Protein AF-A0AAC8QHR5-F1 (afdb_monomer_lite)

Radius of gyration: 19.49 Å; chains: 1; bounding box: 45×52×51 Å

Structure (mmCIF, N/CA/C/O backbone):
data_AF-A0AAC8QHR5-F1
#
_entry.id   AF-A0AAC8QHR5-F1
#
loop_
_atom_site.group_PDB
_atom_site.id
_atom_site.type_symbol
_atom_site.label_atom_id
_atom_site.label_alt_id
_atom_site.label_comp_id
_atom_site.label_asym_id
_atom_site.label_entity_id
_atom_site.label_seq_id
_atom_site.pdbx_PDB_ins_code
_atom_site.Cartn_x
_atom_site.Cartn_y
_atom_site.Cartn_z
_atom_site.occupancy
_atom_site.B_iso_or_equiv
_atom_site.auth_seq_id
_atom_site.auth_comp_id
_atom_site.auth_asym_id
_atom_site.auth_atom_id
_atom_site.pdbx_PDB_model_num
ATOM 1 N N . MET A 1 1 ? -0.400 -15.433 -33.720 1.00 51.91 1 MET A N 1
ATOM 2 C CA . MET A 1 1 ? 0.157 -14.544 -32.678 1.00 51.91 1 MET A CA 1
ATOM 3 C C . MET A 1 1 ? 0.761 -15.411 -31.593 1.00 51.91 1 MET A C 1
ATOM 5 O O . MET A 1 1 ? 0.067 -16.298 -31.113 1.00 51.91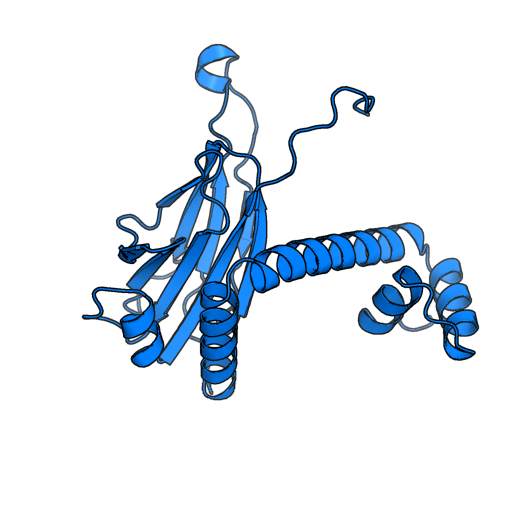 1 MET A O 1
ATOM 9 N N . ALA A 1 2 ? 2.036 -15.209 -31.259 1.00 56.66 2 ALA A N 1
ATOM 10 C CA . ALA A 1 2 ? 2.629 -15.847 -30.086 1.00 56.66 2 ALA A CA 1
ATOM 11 C C . ALA A 1 2 ? 2.069 -15.185 -28.809 1.00 56.66 2 ALA A C 1
ATOM 13 O O . ALA A 1 2 ? 1.763 -13.991 -28.850 1.00 56.66 2 ALA A O 1
ATOM 14 N N . PRO A 1 3 ? 1.890 -15.930 -27.706 1.00 63.06 3 PRO A N 1
ATOM 15 C CA . PRO A 1 3 ? 1.445 -15.349 -26.445 1.00 63.06 3 PRO A CA 1
ATOM 16 C C . PRO A 1 3 ? 2.464 -14.317 -25.926 1.00 63.06 3 PRO A C 1
ATOM 18 O O . PRO A 1 3 ? 3.663 -14.449 -26.204 1.00 63.06 3 PRO A O 1
ATOM 21 N N . PRO A 1 4 ? 2.015 -13.290 -25.182 1.00 64.94 4 PRO A N 1
ATOM 22 C CA . PRO A 1 4 ? 2.927 -12.352 -24.545 1.00 64.94 4 PRO A CA 1
ATOM 23 C C . PRO A 1 4 ? 3.823 -13.085 -23.533 1.00 64.94 4 PRO A C 1
ATOM 25 O O . PRO A 1 4 ? 3.359 -14.014 -22.861 1.00 64.94 4 PRO A O 1
ATOM 28 N N . PRO A 1 5 ? 5.106 -12.702 -23.411 1.00 67.06 5 PRO A N 1
ATOM 29 C CA . PRO A 1 5 ? 6.028 -13.348 -22.487 1.00 67.06 5 PRO A CA 1
ATOM 30 C C . PRO A 1 5 ? 5.572 -13.178 -21.032 1.00 67.06 5 PRO A C 1
ATOM 32 O O . PRO A 1 5 ? 5.115 -12.113 -20.615 1.00 67.06 5 PRO A O 1
ATOM 35 N N . HIS A 1 6 ? 5.706 -14.247 -20.244 1.00 72.31 6 HIS A N 1
ATOM 36 C CA . HIS A 1 6 ? 5.273 -14.259 -18.849 1.00 72.31 6 HIS A CA 1
ATOM 37 C C . HIS A 1 6 ? 6.077 -13.238 -18.008 1.00 72.31 6 HIS A C 1
ATOM 39 O O . HIS A 1 6 ? 7.304 -13.219 -18.110 1.00 72.31 6 HIS A O 1
ATOM 45 N N . PRO A 1 7 ? 5.454 -12.437 -17.118 1.00 69.25 7 PRO A N 1
ATOM 46 C CA . PRO A 1 7 ? 6.143 -11.370 -16.377 1.00 69.25 7 PRO A CA 1
ATOM 47 C C . PRO A 1 7 ? 7.371 -11.836 -15.583 1.00 69.25 7 PRO A C 1
ATOM 49 O O . PRO A 1 7 ? 8.404 -11.176 -15.601 1.00 69.25 7 PRO A O 1
ATOM 52 N N . ALA A 1 8 ? 7.289 -13.009 -14.945 1.00 67.88 8 ALA A N 1
ATOM 53 C CA . ALA A 1 8 ? 8.411 -13.581 -14.193 1.00 67.88 8 ALA A CA 1
ATOM 54 C C . ALA A 1 8 ? 9.615 -13.955 -15.082 1.00 67.88 8 ALA A C 1
ATOM 56 O O . ALA A 1 8 ? 10.754 -13.884 -14.632 1.00 67.88 8 ALA A O 1
ATOM 57 N N . LEU A 1 9 ? 9.365 -14.325 -16.344 1.00 68.81 9 LEU A N 1
ATOM 58 C CA . LEU A 1 9 ? 10.405 -14.634 -17.328 1.00 68.81 9 LEU A CA 1
ATOM 59 C C . LEU A 1 9 ? 11.144 -13.351 -17.735 1.00 68.81 9 LEU A C 1
ATOM 61 O O . LEU A 1 9 ? 12.364 -13.341 -17.837 1.00 68.81 9 LEU A O 1
ATOM 65 N N . LEU A 1 10 ? 10.407 -12.248 -17.903 1.00 68.88 10 LEU A N 1
ATOM 66 C CA . LEU A 1 10 ? 10.979 -10.935 -18.211 1.00 68.88 10 LEU A CA 1
ATOM 67 C C . LEU A 1 10 ? 11.841 -10.396 -17.071 1.00 68.88 10 LEU A C 1
ATOM 69 O O . LEU A 1 10 ? 12.937 -9.898 -17.308 1.00 68.88 10 LEU A O 1
ATOM 73 N N . ASP A 1 11 ? 11.377 -10.537 -15.833 1.00 66.56 11 ASP A N 1
ATOM 74 C CA . ASP A 1 11 ? 12.137 -10.099 -14.663 1.00 66.56 11 ASP A CA 1
ATOM 75 C C . ASP A 1 11 ? 13.435 -10.924 -14.493 1.00 66.56 11 ASP A C 1
ATOM 77 O O . ASP A 1 11 ? 14.457 -10.386 -14.066 1.00 66.56 11 ASP A O 1
ATOM 81 N N . ALA A 1 12 ? 13.429 -12.209 -14.873 1.00 67.00 12 ALA A N 1
ATOM 82 C CA . ALA A 1 12 ? 14.625 -13.058 -14.894 1.00 67.00 12 ALA A CA 1
ATOM 83 C C . ALA A 1 12 ? 15.627 -12.656 -15.993 1.00 67.00 12 ALA A C 1
ATOM 85 O O . ALA A 1 12 ? 16.836 -12.737 -15.771 1.00 67.00 12 ALA A O 1
ATOM 86 N N . LEU A 1 13 ? 15.147 -12.182 -17.151 1.00 70.38 13 LEU A N 1
ATOM 87 C CA . LEU A 1 13 ? 16.004 -11.630 -18.208 1.00 70.38 13 LEU A CA 1
ATOM 88 C C . LEU A 1 13 ? 16.718 -10.348 -17.763 1.00 70.38 13 LEU A C 1
ATOM 90 O O . LEU A 1 13 ? 17.894 -10.172 -18.067 1.00 70.38 13 LEU A O 1
ATOM 94 N N . VAL A 1 14 ? 16.039 -9.477 -17.007 1.00 69.19 14 VAL A N 1
ATOM 95 C CA . VAL A 1 14 ? 16.639 -8.250 -16.442 1.00 69.19 14 VAL A CA 1
ATOM 96 C C . VAL A 1 14 ? 17.799 -8.570 -15.490 1.00 69.19 14 VAL A C 1
ATOM 98 O O . VAL A 1 14 ? 18.732 -7.783 -15.364 1.00 69.19 14 VAL A O 1
ATOM 101 N N . LEU A 1 15 ? 17.761 -9.731 -14.835 1.00 66.94 15 LEU A N 1
ATOM 102 C CA . LEU A 1 15 ? 18.791 -10.184 -13.900 1.00 66.94 15 LEU A CA 1
ATOM 103 C C . LEU A 1 15 ? 19.956 -10.935 -14.554 1.00 66.94 15 LEU A C 1
ATOM 105 O O . LEU A 1 15 ? 20.864 -11.335 -13.831 1.00 66.94 15 LEU A O 1
ATOM 109 N N . ALA A 1 16 ? 19.927 -11.142 -15.876 1.00 64.06 16 ALA A N 1
ATOM 110 C CA . ALA A 1 16 ? 20.938 -11.905 -16.613 1.00 64.06 16 ALA A CA 1
ATOM 111 C C . ALA A 1 16 ? 21.249 -13.281 -15.979 1.00 64.06 16 ALA A C 1
ATOM 113 O O . ALA A 1 16 ? 22.398 -13.702 -15.909 1.00 64.06 16 ALA A O 1
ATOM 114 N N . VAL A 1 17 ? 20.225 -13.981 -15.469 1.00 60.28 17 VAL A N 1
ATOM 115 C CA . VAL A 1 17 ? 20.402 -15.326 -14.889 1.00 60.28 17 VAL A CA 1
ATOM 116 C C . VAL A 1 17 ? 20.555 -16.342 -16.021 1.00 60.28 17 VAL A C 1
ATOM 118 O O . VAL A 1 17 ? 19.547 -16.777 -16.566 1.00 60.28 17 VAL A O 1
ATOM 121 N N . ASP A 1 18 ? 21.787 -16.687 -16.390 1.00 55.81 18 ASP A N 1
ATOM 122 C CA . ASP A 1 18 ? 22.090 -17.513 -17.567 1.00 55.81 18 ASP A CA 1
ATOM 123 C C . ASP A 1 18 ? 21.287 -18.833 -17.622 1.00 55.81 18 ASP A C 1
ATOM 125 O O . ASP A 1 18 ? 21.348 -19.662 -16.710 1.00 55.81 18 ASP A O 1
ATOM 129 N N . GLY A 1 19 ? 20.552 -19.050 -18.722 1.00 65.56 19 GLY A N 1
ATOM 130 C CA . GLY A 1 19 ? 19.844 -20.304 -19.007 1.00 65.56 19 GLY A CA 1
ATOM 131 C C . GLY A 1 19 ? 19.316 -20.395 -20.446 1.00 65.56 19 GLY A C 1
ATOM 132 O O . GLY A 1 19 ? 18.964 -19.384 -21.051 1.00 65.56 19 GLY A O 1
ATOM 133 N N . GLU A 1 20 ? 19.227 -21.607 -21.010 1.00 64.25 20 GLU A N 1
ATOM 134 C CA . GLU A 1 20 ? 18.780 -21.839 -22.403 1.00 64.25 20 GLU A CA 1
ATOM 135 C C . GLU A 1 20 ? 17.366 -21.294 -22.695 1.00 64.25 20 GLU A C 1
ATOM 137 O O . GLU A 1 20 ? 17.080 -20.847 -23.809 1.00 64.25 20 GLU A O 1
ATOM 142 N N . GLU A 1 21 ? 16.499 -21.230 -21.681 1.00 65.31 21 GLU A N 1
ATOM 143 C CA . GLU A 1 21 ? 15.150 -20.656 -21.775 1.00 65.31 21 GLU A CA 1
ATOM 144 C C . GLU A 1 21 ? 15.152 -19.142 -22.086 1.00 65.31 21 GLU A C 1
ATOM 146 O O . GLU A 1 21 ? 14.192 -18.618 -22.660 1.00 65.31 21 GLU A O 1
ATOM 151 N N . GLN A 1 22 ? 16.244 -18.424 -21.792 1.00 68.69 22 GLN A N 1
ATOM 152 C CA . GLN A 1 22 ? 16.338 -16.978 -22.018 1.00 68.69 22 GLN A CA 1
ATOM 153 C C . GLN A 1 22 ? 16.477 -16.597 -23.489 1.00 68.69 22 GLN A C 1
ATOM 155 O O . GLN A 1 22 ? 15.992 -15.545 -23.896 1.00 68.69 22 GLN A O 1
ATOM 160 N N . LEU A 1 23 ? 17.104 -17.439 -24.311 1.00 67.31 23 LEU A N 1
ATOM 161 C CA . LEU A 1 23 ? 17.273 -17.173 -25.743 1.00 67.31 23 LEU A CA 1
ATOM 162 C C . LEU A 1 23 ? 15.922 -17.186 -26.470 1.00 67.31 23 LEU A C 1
ATOM 164 O O . LEU A 1 23 ? 15.664 -16.343 -27.332 1.00 67.31 23 LEU A O 1
ATOM 168 N N . ALA A 1 24 ? 15.032 -18.103 -26.086 1.00 67.88 24 ALA A N 1
ATOM 169 C CA . ALA A 1 24 ? 13.656 -18.140 -26.574 1.00 67.88 24 ALA A CA 1
ATOM 170 C C . ALA A 1 24 ? 12.842 -16.938 -26.062 1.00 67.88 24 ALA A C 1
ATOM 172 O O . ALA A 1 24 ? 12.111 -16.315 -26.835 1.00 67.88 24 ALA A O 1
ATOM 173 N N . ALA A 1 25 ? 13.022 -16.563 -24.792 1.00 66.38 25 ALA A N 1
ATOM 174 C CA . ALA A 1 25 ? 12.372 -15.407 -24.179 1.00 66.38 25 ALA A CA 1
ATOM 175 C C . ALA A 1 25 ? 12.782 -14.075 -24.837 1.00 66.38 25 ALA A C 1
ATOM 177 O O . ALA A 1 25 ? 11.921 -13.255 -25.158 1.00 66.38 25 ALA A O 1
ATOM 178 N N . TRP A 1 26 ? 14.076 -13.891 -25.121 1.00 69.19 26 TRP A N 1
ATOM 179 C CA . TRP A 1 26 ? 14.617 -12.738 -25.846 1.00 69.19 26 TRP A CA 1
ATOM 180 C C . TRP A 1 26 ? 14.065 -12.640 -27.263 1.00 69.19 26 TRP A C 1
ATOM 182 O O . TRP A 1 26 ? 13.604 -11.576 -27.672 1.00 69.19 26 TRP A O 1
ATOM 192 N N . ARG A 1 27 ? 14.059 -13.748 -28.013 1.00 70.19 27 ARG A N 1
ATOM 193 C CA . ARG A 1 27 ? 13.486 -13.778 -29.369 1.00 70.19 27 ARG A CA 1
ATOM 194 C C . ARG A 1 27 ? 11.995 -13.447 -29.353 1.00 70.19 27 ARG A C 1
ATOM 196 O O . ARG A 1 27 ? 11.539 -12.669 -30.188 1.00 70.19 27 ARG A O 1
ATOM 203 N N . SER A 1 28 ? 11.256 -13.984 -28.381 1.00 68.12 28 SER A N 1
ATOM 204 C CA . SER A 1 28 ? 9.839 -13.666 -28.191 1.00 68.12 28 SER A CA 1
ATOM 205 C C . SER A 1 28 ? 9.632 -12.178 -27.902 1.00 68.12 28 SER A C 1
ATOM 207 O O . SER A 1 28 ? 8.773 -11.558 -28.525 1.00 68.12 28 SER A O 1
ATOM 209 N N . LEU A 1 29 ? 10.435 -11.589 -27.014 1.00 70.00 29 LEU A N 1
ATOM 210 C CA . LEU A 1 29 ? 10.346 -10.175 -26.652 1.00 70.00 29 LEU A CA 1
ATOM 211 C C . LEU A 1 29 ? 10.678 -9.256 -27.841 1.00 70.00 29 LEU A C 1
ATOM 213 O O . LEU A 1 29 ? 9.912 -8.348 -28.153 1.00 70.00 29 LEU A O 1
ATOM 217 N N . LEU A 1 30 ? 11.761 -9.535 -28.570 1.00 71.81 30 LEU A N 1
ATOM 218 C CA . LEU A 1 30 ? 12.157 -8.770 -29.758 1.00 71.81 30 LEU A CA 1
ATOM 219 C C . LEU A 1 30 ? 11.107 -8.837 -30.879 1.00 71.81 30 LEU A C 1
ATOM 221 O O . LEU A 1 30 ? 10.893 -7.850 -31.577 1.00 71.81 30 LEU A O 1
ATOM 225 N N . SER A 1 31 ? 10.410 -9.968 -31.023 1.00 68.88 31 SER A N 1
ATOM 226 C CA . SER A 1 31 ? 9.384 -10.156 -32.060 1.00 68.88 31 SER A CA 1
ATOM 227 C C . SER A 1 31 ? 8.061 -9.411 -31.813 1.00 68.88 31 SER A C 1
ATOM 229 O O . SER A 1 31 ? 7.232 -9.351 -32.718 1.00 68.88 31 SER A O 1
ATOM 231 N N . GLN A 1 32 ? 7.847 -8.851 -30.615 1.00 67.25 32 GLN A N 1
ATOM 232 C CA . GLN A 1 32 ? 6.563 -8.273 -30.183 1.00 67.25 32 GLN A CA 1
ATOM 233 C C . GLN A 1 32 ? 6.636 -6.776 -29.825 1.00 67.25 32 GLN A C 1
ATOM 235 O O . GLN A 1 32 ? 5.752 -6.275 -29.139 1.00 67.25 32 GLN A O 1
ATOM 240 N N . GLY A 1 33 ? 7.674 -6.045 -30.249 1.00 64.88 33 GLY A N 1
ATOM 241 C CA . GLY A 1 33 ? 7.853 -4.652 -29.808 1.00 64.88 33 GLY A CA 1
ATOM 242 C C . GLY A 1 33 ? 8.315 -4.570 -28.349 1.00 64.88 33 GLY A C 1
ATOM 243 O O . GLY A 1 33 ? 7.825 -3.769 -27.560 1.00 64.88 33 GLY A O 1
ATOM 244 N N . GLY A 1 34 ? 9.267 -5.432 -27.984 1.00 70.62 34 GLY A N 1
ATOM 245 C CA . GLY A 1 34 ? 9.691 -5.706 -26.612 1.00 70.62 34 GLY A CA 1
ATOM 246 C C . GLY A 1 34 ? 10.248 -4.552 -25.784 1.00 70.62 34 GLY A C 1
ATOM 247 O O . GLY A 1 34 ? 10.513 -4.769 -24.607 1.00 70.62 34 GLY A O 1
ATOM 248 N N . ALA A 1 35 ? 10.424 -3.358 -26.351 1.00 75.25 35 ALA A N 1
ATOM 249 C CA . ALA A 1 35 ? 10.936 -2.196 -25.628 1.00 75.25 35 ALA A CA 1
ATOM 250 C C . ALA A 1 35 ? 10.035 -1.825 -24.438 1.00 75.25 35 ALA A C 1
ATOM 252 O O . ALA A 1 35 ? 10.526 -1.722 -23.318 1.00 75.25 35 ALA A O 1
ATOM 253 N N . GLU A 1 36 ? 8.718 -1.735 -24.647 1.00 75.25 36 GLU A N 1
ATOM 254 C CA . GLU A 1 36 ? 7.766 -1.412 -23.574 1.00 75.25 36 GLU A CA 1
ATOM 255 C C . GLU A 1 36 ? 7.684 -2.533 -22.527 1.00 75.25 36 GLU A C 1
ATOM 257 O O . GLU A 1 36 ? 7.694 -2.281 -21.323 1.00 75.25 36 GLU A O 1
ATOM 262 N N . ALA A 1 37 ? 7.650 -3.796 -22.968 1.00 74.19 37 ALA A N 1
ATOM 263 C CA . ALA A 1 37 ? 7.614 -4.951 -22.069 1.00 74.19 37 ALA A CA 1
ATOM 264 C C . ALA A 1 37 ? 8.890 -5.053 -21.213 1.00 74.19 37 ALA A C 1
ATOM 266 O O . ALA A 1 37 ? 8.826 -5.381 -20.024 1.00 74.19 37 ALA A O 1
ATOM 267 N N . TRP A 1 38 ? 10.042 -4.742 -21.810 1.00 76.50 38 TRP A N 1
ATOM 268 C CA . TRP A 1 38 ? 11.330 -4.657 -21.134 1.00 76.50 38 TRP A CA 1
ATOM 269 C C . TRP A 1 38 ? 11.376 -3.496 -20.144 1.00 76.50 38 TRP A C 1
ATOM 271 O O . TRP A 1 38 ? 11.765 -3.693 -18.995 1.00 76.50 38 TRP A O 1
ATOM 281 N N . GLU A 1 39 ? 10.933 -2.304 -20.544 1.00 78.44 39 GLU A N 1
ATOM 282 C CA . GLU A 1 39 ? 10.882 -1.131 -19.671 1.00 78.44 39 GLU A CA 1
ATOM 283 C C . GLU A 1 39 ? 9.995 -1.388 -18.446 1.00 78.44 39 GLU A C 1
ATOM 285 O O . GLU A 1 39 ? 10.393 -1.118 -17.310 1.00 78.44 39 GLU A O 1
ATOM 290 N N . GLN A 1 40 ? 8.828 -2.005 -18.647 1.00 76.69 40 GLN A N 1
ATOM 291 C CA . GLN A 1 40 ? 7.951 -2.417 -17.554 1.00 76.69 40 GLN A CA 1
ATOM 292 C C . GLN A 1 40 ? 8.626 -3.433 -16.625 1.00 76.69 40 GLN A C 1
ATOM 294 O O . GLN A 1 40 ? 8.515 -3.302 -15.405 1.00 76.69 40 GLN A O 1
ATOM 299 N N . ALA A 1 41 ? 9.335 -4.430 -17.163 1.00 77.75 41 ALA A N 1
ATOM 300 C CA . ALA A 1 41 ? 10.070 -5.411 -16.362 1.00 77.75 41 ALA A CA 1
ATOM 301 C C . ALA A 1 41 ? 11.207 -4.767 -15.556 1.00 77.75 41 ALA A C 1
ATOM 303 O O . ALA A 1 41 ? 11.317 -4.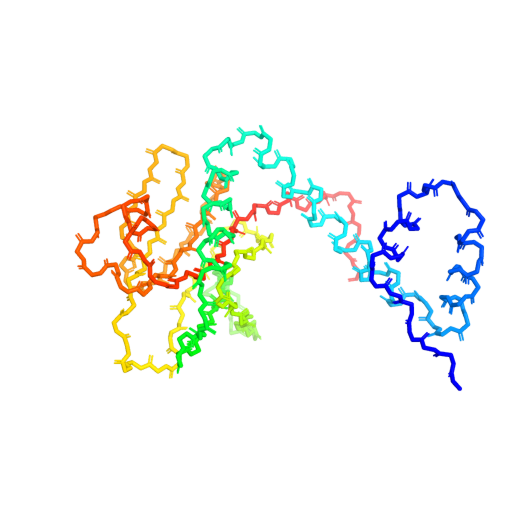983 -14.347 1.00 77.75 41 ALA A O 1
ATOM 304 N N . ALA A 1 42 ? 11.993 -3.894 -16.186 1.00 78.69 42 ALA A N 1
ATOM 305 C CA . ALA A 1 42 ? 13.044 -3.134 -15.523 1.00 78.69 42 ALA A CA 1
ATOM 306 C C . ALA A 1 42 ? 12.474 -2.243 -14.405 1.00 78.69 42 ALA A C 1
ATOM 308 O O . ALA A 1 42 ? 13.016 -2.210 -13.297 1.00 78.69 42 ALA A O 1
ATOM 309 N N . ARG A 1 43 ? 11.343 -1.568 -14.651 1.00 77.50 43 ARG A N 1
ATOM 310 C CA . ARG A 1 43 ? 10.647 -0.752 -13.646 1.00 77.50 43 ARG A CA 1
ATOM 311 C C . ARG A 1 43 ? 10.155 -1.597 -12.471 1.00 77.50 43 ARG A C 1
ATOM 313 O O . ARG A 1 43 ? 10.428 -1.234 -11.326 1.00 77.50 43 ARG A O 1
ATOM 320 N N . ARG A 1 44 ? 9.495 -2.735 -12.728 1.00 78.00 44 ARG A N 1
ATOM 321 C CA . ARG A 1 44 ? 9.069 -3.678 -11.674 1.00 78.00 44 ARG A CA 1
ATOM 322 C C . ARG A 1 44 ? 10.256 -4.163 -10.847 1.00 78.00 44 ARG A C 1
ATOM 324 O O . ARG A 1 44 ? 10.183 -4.174 -9.619 1.00 78.00 44 ARG A O 1
ATOM 331 N N . ARG A 1 45 ? 11.373 -4.514 -11.491 1.00 80.44 45 ARG A N 1
ATOM 332 C CA . ARG A 1 45 ? 12.573 -4.978 -10.789 1.00 80.44 45 ARG A CA 1
ATOM 333 C C . ARG A 1 45 ? 13.166 -3.900 -9.883 1.00 80.44 45 ARG A C 1
ATOM 335 O O . ARG A 1 45 ? 13.406 -4.173 -8.711 1.00 80.44 45 ARG A O 1
ATOM 342 N N . ARG A 1 46 ? 13.305 -2.662 -10.371 1.00 80.75 46 ARG A N 1
ATOM 343 C CA . ARG A 1 46 ? 13.764 -1.518 -9.556 1.00 80.75 46 ARG A CA 1
ATOM 344 C C . ARG A 1 46 ? 12.873 -1.275 -8.336 1.00 80.75 46 ARG A C 1
ATOM 346 O O . ARG A 1 46 ? 13.383 -0.966 -7.258 1.00 80.75 46 ARG A O 1
ATOM 353 N N . GLN A 1 47 ? 11.557 -1.439 -8.484 1.00 79.12 47 GLN A N 1
ATOM 354 C CA . GLN A 1 47 ? 10.615 -1.344 -7.364 1.00 79.12 47 GLN A CA 1
ATOM 355 C C . GLN A 1 47 ? 10.842 -2.462 -6.340 1.00 79.12 47 GLN A C 1
ATOM 357 O O . GLN A 1 47 ? 10.902 -2.185 -5.142 1.00 79.12 47 GLN A O 1
ATOM 362 N N . LEU A 1 48 ? 11.024 -3.707 -6.795 1.00 81.12 48 LEU A N 1
ATOM 363 C CA . LEU A 1 48 ? 11.317 -4.846 -5.921 1.00 81.12 48 LEU A CA 1
ATOM 364 C C . LEU A 1 48 ? 12.648 -4.684 -5.183 1.00 81.12 48 LEU A C 1
ATOM 366 O O . LEU A 1 48 ? 12.700 -4.940 -3.984 1.00 81.12 48 LEU A O 1
ATOM 370 N N . ASP A 1 49 ? 13.700 -4.229 -5.862 1.00 84.12 49 ASP A N 1
ATOM 371 C CA . ASP A 1 49 ? 15.012 -4.013 -5.244 1.00 84.12 49 ASP A CA 1
ATOM 372 C C . ASP A 1 49 ? 14.971 -2.880 -4.212 1.00 84.12 49 ASP A C 1
ATOM 374 O O . ASP A 1 49 ? 15.550 -2.995 -3.128 1.00 84.12 49 ASP A O 1
ATOM 378 N N . THR A 1 50 ? 14.237 -1.803 -4.509 1.00 82.88 50 THR A N 1
ATOM 379 C CA . THR A 1 50 ? 13.992 -0.715 -3.553 1.00 82.88 50 THR A CA 1
ATOM 380 C C . THR A 1 50 ? 13.252 -1.245 -2.327 1.00 82.88 50 THR A C 1
ATOM 382 O O . THR A 1 50 ? 13.732 -1.083 -1.205 1.00 82.88 50 THR A O 1
ATOM 385 N N . LEU A 1 51 ? 12.138 -1.956 -2.517 1.00 83.50 51 LEU A N 1
ATOM 386 C CA . LEU A 1 51 ? 11.386 -2.555 -1.416 1.00 83.50 51 LEU A CA 1
ATOM 387 C C . LEU A 1 51 ? 12.246 -3.529 -0.598 1.00 83.50 51 LEU A C 1
ATOM 389 O O . LEU A 1 51 ? 12.242 -3.457 0.626 1.00 83.50 51 LEU A O 1
ATOM 393 N N . ALA A 1 52 ? 13.018 -4.403 -1.247 1.00 86.12 52 ALA A N 1
ATOM 394 C CA . ALA A 1 52 ? 13.893 -5.363 -0.577 1.00 86.12 52 ALA A CA 1
ATOM 395 C C . ALA A 1 52 ? 14.946 -4.667 0.298 1.00 86.12 52 ALA A C 1
ATOM 397 O O . ALA A 1 52 ? 15.221 -5.119 1.411 1.00 86.12 52 ALA A O 1
ATOM 398 N N . ARG A 1 53 ? 15.496 -3.537 -0.164 1.00 86.88 53 ARG A N 1
ATOM 399 C CA . ARG A 1 53 ? 16.423 -2.707 0.619 1.00 86.88 53 ARG A CA 1
ATOM 400 C C . ARG A 1 53 ? 15.765 -2.180 1.893 1.00 86.88 53 ARG A C 1
ATOM 402 O O . ARG A 1 53 ? 16.354 -2.310 2.966 1.00 86.88 53 ARG A O 1
ATOM 409 N N . PHE A 1 54 ? 14.549 -1.645 1.785 1.00 84.69 54 PHE A N 1
ATOM 410 C CA . PHE A 1 54 ? 13.791 -1.149 2.937 1.00 84.69 54 PHE A CA 1
ATOM 411 C C . PHE A 1 54 ? 13.397 -2.274 3.895 1.00 84.69 54 PHE A C 1
ATOM 413 O O . PHE A 1 54 ? 13.634 -2.160 5.091 1.00 84.69 54 PHE A O 1
ATOM 420 N N . VAL A 1 55 ? 12.882 -3.392 3.381 1.00 87.06 55 VAL A N 1
ATOM 421 C CA . VAL A 1 55 ? 12.516 -4.575 4.176 1.00 87.06 55 VAL A CA 1
ATOM 422 C C . VAL A 1 55 ? 13.724 -5.128 4.938 1.00 87.06 55 VAL A C 1
ATOM 424 O O . VAL A 1 55 ? 13.593 -5.499 6.102 1.00 87.06 55 VAL A O 1
ATOM 427 N N . ARG A 1 56 ? 14.916 -5.139 4.323 1.00 87.69 56 ARG A N 1
ATOM 428 C CA . ARG A 1 56 ? 16.159 -5.549 4.995 1.00 87.69 56 ARG A CA 1
ATOM 429 C C . ARG A 1 56 ? 16.551 -4.593 6.123 1.00 87.69 56 ARG A C 1
ATOM 431 O O . ARG A 1 56 ? 17.048 -5.047 7.147 1.00 87.69 56 ARG A O 1
ATOM 438 N N . ALA A 1 57 ? 16.361 -3.291 5.927 1.00 87.00 57 ALA A N 1
ATOM 439 C CA . ALA A 1 57 ? 16.684 -2.274 6.926 1.00 87.00 57 ALA A CA 1
ATOM 440 C C . ALA A 1 57 ? 15.641 -2.186 8.055 1.00 87.00 57 ALA A C 1
ATOM 442 O O . ALA A 1 57 ? 15.965 -1.732 9.147 1.00 87.00 57 ALA A O 1
ATOM 443 N N . GLN A 1 58 ? 14.401 -2.609 7.798 1.00 89.62 58 GLN A N 1
ATOM 444 C CA . GLN A 1 58 ? 13.249 -2.392 8.672 1.00 89.62 58 GLN A CA 1
ATOM 445 C C . GLN A 1 58 ? 12.475 -3.706 8.900 1.00 89.62 58 GLN A C 1
ATOM 447 O O . GLN A 1 58 ? 11.481 -3.972 8.219 1.00 89.62 58 GLN A O 1
ATOM 452 N N . PRO A 1 59 ? 12.884 -4.541 9.879 1.00 89.88 59 PRO A N 1
ATOM 453 C CA . PRO A 1 59 ? 12.267 -5.850 10.123 1.00 89.88 59 PRO A CA 1
ATOM 454 C C . PRO A 1 59 ? 10.764 -5.798 10.430 1.00 89.88 59 PRO A C 1
ATOM 456 O O . PRO A 1 59 ? 10.031 -6.734 10.103 1.00 89.88 59 PRO A O 1
ATOM 459 N N . TRP A 1 60 ? 10.289 -4.700 11.028 1.00 91.50 60 TRP A N 1
ATOM 460 C CA . TRP A 1 60 ? 8.868 -4.495 11.316 1.00 91.50 60 TRP A CA 1
ATOM 461 C C . TRP A 1 60 ? 8.024 -4.509 10.033 1.00 91.50 60 TRP A C 1
ATOM 463 O O . TRP A 1 60 ? 6.966 -5.133 10.001 1.00 91.50 60 TRP A O 1
ATOM 473 N N . LEU A 1 61 ? 8.522 -3.923 8.939 1.00 91.81 61 LEU A N 1
ATOM 474 C CA . LEU A 1 61 ? 7.816 -3.886 7.660 1.00 91.81 61 LEU A CA 1
ATOM 475 C C . LEU A 1 61 ? 7.658 -5.300 7.088 1.00 91.81 61 LEU A C 1
ATOM 477 O O . LEU A 1 61 ? 6.572 -5.684 6.654 1.00 91.81 61 LEU A O 1
ATOM 481 N N . ALA A 1 62 ? 8.724 -6.106 7.160 1.00 91.06 62 ALA A N 1
ATOM 482 C CA . ALA A 1 62 ? 8.704 -7.509 6.747 1.00 91.06 62 ALA A CA 1
ATOM 483 C C . ALA A 1 62 ? 7.628 -8.306 7.503 1.00 91.06 62 ALA A C 1
ATOM 485 O O . ALA A 1 62 ? 6.886 -9.095 6.910 1.00 91.06 62 ALA A O 1
ATOM 486 N N . HIS A 1 63 ? 7.540 -8.083 8.817 1.00 91.25 63 HIS A N 1
ATOM 487 C CA . HIS A 1 63 ? 6.571 -8.742 9.682 1.00 91.25 63 HIS A CA 1
ATOM 488 C C . HIS A 1 63 ? 5.133 -8.402 9.279 1.00 91.25 63 HIS A C 1
ATOM 490 O O . HIS A 1 63 ? 4.323 -9.312 9.081 1.00 91.25 63 HIS A O 1
ATOM 496 N N . LEU A 1 64 ? 4.833 -7.116 9.084 1.00 91.19 64 LEU A N 1
ATOM 497 C CA . LEU A 1 64 ? 3.488 -6.671 8.726 1.00 91.19 64 LEU A CA 1
ATOM 498 C C . LEU A 1 64 ? 3.077 -7.161 7.332 1.00 91.19 64 LEU A C 1
ATOM 500 O O . LEU A 1 64 ? 1.968 -7.661 7.147 1.00 91.19 64 LEU A O 1
ATOM 504 N N . MET A 1 65 ? 3.994 -7.125 6.362 1.00 91.31 65 MET A N 1
ATOM 505 C CA . MET A 1 65 ? 3.757 -7.683 5.027 1.00 91.31 65 MET A CA 1
ATOM 506 C C . MET A 1 65 ? 3.470 -9.189 5.064 1.00 91.31 65 MET A C 1
ATOM 508 O O . MET A 1 65 ? 2.597 -9.684 4.344 1.00 91.31 65 MET A O 1
ATOM 512 N N . LEU A 1 66 ? 4.173 -9.937 5.919 1.00 91.50 66 LEU A N 1
ATOM 513 C CA . LEU A 1 66 ? 3.917 -11.362 6.107 1.00 91.50 66 LEU A CA 1
ATOM 514 C C . LEU A 1 66 ? 2.550 -11.612 6.757 1.00 91.50 66 LEU A C 1
ATOM 516 O O . LEU A 1 66 ? 1.838 -12.527 6.335 1.00 91.50 66 LEU A O 1
ATOM 520 N N . GLN A 1 67 ? 2.174 -10.817 7.761 1.00 91.56 67 GLN A N 1
ATOM 521 C CA . GLN A 1 67 ? 0.860 -10.895 8.400 1.00 91.56 67 GLN A CA 1
ATOM 522 C C . GLN A 1 67 ? -0.262 -10.602 7.398 1.00 91.56 67 GLN A C 1
ATOM 524 O O . GLN A 1 67 ? -1.169 -11.424 7.259 1.00 91.56 67 GLN A O 1
ATOM 529 N N . ALA A 1 68 ? -0.144 -9.528 6.615 1.00 90.88 68 ALA A N 1
ATOM 530 C CA . ALA A 1 68 ? -1.098 -9.200 5.561 1.00 90.88 68 ALA A CA 1
ATOM 531 C C . ALA A 1 68 ? -1.235 -10.333 4.535 1.00 90.88 68 ALA A C 1
ATOM 533 O O . ALA A 1 68 ? -2.345 -10.728 4.184 1.00 90.88 68 ALA A O 1
ATOM 534 N N . ARG A 1 69 ? -0.119 -10.951 4.121 1.00 91.25 69 ARG A N 1
ATOM 535 C CA . ARG A 1 69 ? -0.144 -12.104 3.207 1.00 91.25 69 ARG A CA 1
ATOM 536 C C . ARG A 1 69 ? -0.837 -13.327 3.813 1.00 91.25 69 ARG A C 1
ATOM 538 O O . ARG A 1 69 ? -1.504 -14.068 3.094 1.00 91.25 69 ARG A O 1
ATOM 545 N N . ARG A 1 70 ? -0.667 -13.582 5.113 1.00 92.00 70 ARG A N 1
ATOM 546 C CA . ARG A 1 70 ? -1.364 -14.679 5.812 1.00 92.00 70 ARG A CA 1
ATOM 547 C C . ARG A 1 70 ? -2.864 -14.415 5.893 1.00 92.00 70 ARG A C 1
ATOM 549 O O . ARG A 1 70 ? -3.642 -15.338 5.673 1.00 92.00 70 ARG A O 1
ATOM 556 N N . LEU A 1 71 ? -3.245 -13.174 6.166 1.00 91.31 71 LEU A N 1
ATOM 557 C CA . LEU A 1 71 ? -4.633 -12.734 6.221 1.00 91.31 71 LEU A CA 1
ATOM 558 C C . LEU A 1 71 ? -5.298 -12.849 4.844 1.00 91.31 71 LEU A C 1
ATOM 560 O O . LEU A 1 71 ? -6.344 -13.478 4.721 1.00 91.31 71 LEU A O 1
ATOM 564 N N . ALA A 1 72 ? -4.616 -12.405 3.787 1.00 90.69 72 ALA A N 1
ATOM 565 C CA . ALA A 1 72 ? -5.065 -12.548 2.404 1.00 90.69 72 ALA A CA 1
ATOM 566 C C . ALA A 1 72 ? -5.350 -14.004 2.002 1.00 90.69 72 ALA A C 1
ATOM 568 O O . ALA A 1 72 ? -6.297 -14.265 1.273 1.00 90.69 72 ALA A O 1
ATOM 569 N N . ARG A 1 73 ? -4.562 -14.970 2.497 1.00 90.19 73 ARG A N 1
ATOM 570 C CA . ARG A 1 73 ? -4.799 -16.406 2.242 1.00 90.19 73 ARG A CA 1
ATOM 571 C C . ARG A 1 73 ? -6.022 -16.963 2.972 1.00 90.19 73 ARG A C 1
ATOM 573 O O . ARG A 1 73 ? -6.534 -17.999 2.569 1.00 90.19 73 ARG A O 1
ATOM 580 N N . ARG A 1 74 ? -6.434 -16.334 4.074 1.00 89.69 74 ARG A N 1
ATOM 581 C CA . ARG A 1 74 ? -7.619 -16.717 4.860 1.00 89.69 74 ARG A CA 1
ATOM 582 C C . ARG A 1 74 ? -8.873 -15.971 4.409 1.00 89.69 74 ARG A C 1
ATOM 584 O O . ARG A 1 74 ? -9.975 -16.390 4.746 1.00 89.69 74 ARG A O 1
ATOM 591 N N . MET A 1 75 ? -8.715 -14.886 3.660 1.00 87.06 75 MET A N 1
ATOM 592 C CA . MET A 1 75 ? -9.811 -14.124 3.080 1.00 87.06 75 MET A CA 1
ATOM 593 C C . MET A 1 75 ? -10.464 -14.949 1.964 1.00 87.06 75 MET A C 1
ATOM 595 O O . MET A 1 75 ? -9.860 -15.179 0.921 1.00 87.06 75 MET A O 1
ATOM 599 N N . HIS A 1 76 ? -11.688 -15.422 2.202 1.00 79.56 76 HIS A N 1
ATOM 600 C CA . HIS A 1 76 ? -12.435 -16.212 1.215 1.00 79.56 76 HIS A CA 1
ATOM 601 C C . HIS A 1 76 ? -13.111 -15.308 0.179 1.00 79.56 76 HIS A C 1
ATOM 603 O O . HIS A 1 76 ? -13.118 -15.621 -1.008 1.00 79.56 76 HIS A O 1
ATOM 609 N N . THR A 1 77 ? -13.615 -14.158 0.633 1.00 83.69 77 THR A N 1
ATOM 610 C CA . THR A 1 77 ? -14.280 -13.157 -0.202 1.00 83.69 77 THR A CA 1
ATOM 611 C C . THR A 1 77 ? -13.707 -11.784 0.141 1.00 83.69 77 THR A C 1
ATOM 613 O O . THR A 1 77 ? -13.670 -11.441 1.326 1.00 83.69 77 THR A O 1
ATOM 616 N N . PRO A 1 78 ? -13.227 -11.004 -0.845 1.00 83.69 78 PRO A N 1
ATOM 617 C CA . PRO A 1 78 ? -12.792 -9.640 -0.592 1.00 83.69 78 PRO A CA 1
ATOM 618 C C . PRO A 1 78 ? -13.989 -8.757 -0.194 1.00 83.69 78 PRO A C 1
ATOM 620 O O . PRO A 1 78 ? -15.100 -8.998 -0.675 1.00 83.69 78 PRO A O 1
ATOM 623 N N . PRO A 1 79 ? -13.777 -7.728 0.643 1.00 86.81 79 PRO A N 1
ATOM 624 C CA . PRO A 1 79 ? -14.793 -6.721 0.935 1.00 86.81 79 PRO A CA 1
ATOM 625 C C . PRO A 1 79 ? -15.382 -6.112 -0.340 1.00 86.81 79 PRO A C 1
ATOM 627 O O . PRO A 1 79 ? -14.651 -5.829 -1.292 1.00 86.81 79 PRO A O 1
ATOM 630 N N . ALA A 1 80 ? -16.686 -5.826 -0.338 1.00 85.88 80 ALA A N 1
ATOM 631 C CA . ALA A 1 80 ? -17.381 -5.180 -1.460 1.00 85.88 80 ALA A CA 1
ATOM 632 C C . ALA A 1 80 ? -17.153 -3.651 -1.513 1.00 85.88 80 ALA A C 1
ATOM 634 O O . ALA A 1 80 ? -17.991 -2.893 -2.004 1.00 85.88 80 ALA A O 1
ATOM 635 N N . VAL A 1 81 ? -16.023 -3.184 -0.976 1.00 85.94 81 VAL A N 1
ATOM 636 C CA . VAL A 1 81 ? -15.658 -1.768 -0.892 1.00 85.94 81 VAL A CA 1
ATOM 637 C C . VAL A 1 81 ? -14.412 -1.522 -1.729 1.00 85.94 81 VAL A C 1
ATOM 639 O O . VAL A 1 81 ? -13.370 -2.128 -1.489 1.00 85.94 81 VAL A O 1
ATOM 642 N N . GLY A 1 82 ? -14.500 -0.608 -2.695 1.00 88.56 82 GLY A N 1
ATOM 643 C CA . GLY A 1 82 ? -13.327 -0.124 -3.417 1.00 88.56 82 GLY A CA 1
ATOM 644 C C . GLY A 1 82 ? -12.479 0.796 -2.539 1.00 88.56 82 GLY A C 1
ATOM 645 O O . GLY A 1 82 ? -13.016 1.652 -1.831 1.00 88.56 82 GLY A O 1
ATOM 646 N N . LEU A 1 83 ? -11.161 0.624 -2.594 1.00 91.19 83 LEU A N 1
ATOM 647 C CA . LEU A 1 83 ? -10.189 1.454 -1.893 1.00 91.19 83 LEU A CA 1
ATOM 648 C C . LEU A 1 83 ? -9.201 2.027 -2.908 1.00 91.19 83 LEU A C 1
ATOM 650 O O . LEU A 1 83 ? -8.659 1.299 -3.735 1.00 91.19 83 LEU A O 1
ATOM 654 N N . GLU A 1 84 ? -8.941 3.323 -2.814 1.00 94.44 84 GLU A N 1
ATOM 655 C CA . GLU A 1 84 ? -7.993 4.023 -3.676 1.00 94.44 84 GLU A CA 1
ATOM 656 C C . GLU A 1 84 ? -7.098 4.941 -2.848 1.00 94.44 84 GLU A C 1
ATOM 658 O O . GLU A 1 84 ? -7.510 5.460 -1.812 1.00 94.44 84 GLU A O 1
ATOM 663 N N . ALA A 1 85 ? -5.881 5.179 -3.321 1.00 93.25 85 ALA A N 1
ATOM 664 C CA . ALA A 1 85 ? -5.006 6.225 -2.824 1.00 93.25 85 ALA A CA 1
ATOM 665 C C . ALA A 1 85 ? -4.915 7.343 -3.866 1.00 93.25 85 ALA A C 1
ATOM 667 O O . ALA A 1 85 ? -4.513 7.102 -5.001 1.00 93.25 85 ALA A O 1
ATOM 668 N N . THR A 1 86 ? -5.263 8.568 -3.485 1.00 92.12 86 THR A N 1
ATOM 669 C CA . THR A 1 86 ? -4.997 9.761 -4.296 1.00 92.12 86 THR A CA 1
ATOM 670 C C . THR A 1 86 ? -3.688 10.392 -3.849 1.00 92.12 86 THR A C 1
ATOM 672 O O . THR A 1 86 ? -3.541 10.711 -2.664 1.00 92.12 86 THR A O 1
ATOM 675 N N . LEU A 1 87 ? -2.768 10.579 -4.785 1.00 91.19 87 LEU A N 1
ATOM 676 C CA . LEU A 1 87 ? -1.454 11.169 -4.581 1.00 91.19 87 LEU A CA 1
ATOM 677 C C . LEU A 1 87 ? -1.490 12.603 -5.102 1.00 91.19 87 LEU A C 1
ATOM 679 O O . LEU A 1 87 ? -1.797 12.842 -6.269 1.00 91.19 87 LEU A O 1
ATOM 683 N N . ASN A 1 88 ? -1.204 13.554 -4.222 1.00 86.69 88 ASN A N 1
ATOM 684 C CA . ASN A 1 88 ? -1.158 14.967 -4.557 1.00 86.69 88 ASN A CA 1
ATOM 685 C C . ASN A 1 88 ? 0.214 15.496 -4.176 1.00 86.69 88 ASN A C 1
ATOM 687 O O . ASN A 1 88 ? 0.551 15.544 -2.992 1.00 86.69 88 ASN A O 1
ATOM 691 N N . LEU A 1 89 ? 0.999 15.921 -5.159 1.00 77.19 89 LEU A N 1
ATOM 692 C CA . LEU A 1 89 ? 2.129 16.783 -4.856 1.00 77.19 89 LEU A CA 1
ATOM 693 C C . LEU A 1 89 ? 1.568 18.105 -4.311 1.00 77.19 89 LEU A C 1
ATOM 695 O O . LEU A 1 89 ? 0.565 18.606 -4.831 1.00 77.19 89 LEU A O 1
ATOM 699 N N . PRO A 1 90 ? 2.139 18.661 -3.234 1.00 64.12 90 PRO A N 1
ATOM 700 C CA . PRO A 1 90 ? 1.768 19.980 -2.770 1.00 64.12 90 PRO A CA 1
ATOM 701 C C . PRO A 1 90 ? 2.154 20.938 -3.889 1.00 64.12 90 PRO A C 1
ATOM 703 O O . PRO A 1 90 ? 3.329 21.216 -4.119 1.00 64.12 90 PRO A O 1
ATOM 706 N N . GLY A 1 91 ? 1.149 21.368 -4.647 1.00 56.59 91 GLY 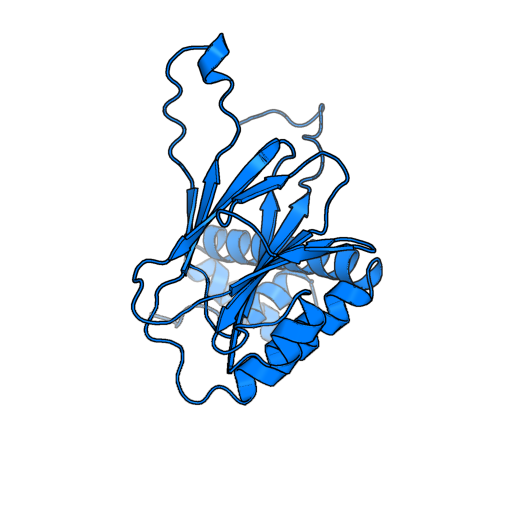A N 1
ATOM 707 C CA . GLY A 1 91 ? 1.376 22.186 -5.816 1.00 56.59 91 GLY A CA 1
ATOM 708 C C . GLY A 1 91 ? 2.108 23.459 -5.412 1.00 56.59 91 GLY A C 1
ATOM 709 O O . GLY A 1 91 ? 1.592 24.263 -4.634 1.00 56.59 91 GLY A O 1
ATOM 710 N N . LEU A 1 92 ? 3.241 23.719 -6.064 1.00 51.91 92 LEU A N 1
ATOM 711 C CA . LEU A 1 92 ? 3.796 25.069 -6.196 1.00 51.91 92 LEU A CA 1
ATOM 712 C C . LEU A 1 92 ? 2.784 26.051 -6.822 1.00 51.91 92 LEU A C 1
ATOM 714 O O . LEU A 1 92 ? 3.077 27.235 -6.941 1.00 51.91 92 LEU A O 1
ATOM 718 N N . GLY A 1 93 ? 1.586 25.599 -7.208 1.00 52.19 93 GLY A N 1
ATOM 719 C CA . GLY A 1 93 ? 0.528 26.404 -7.808 1.00 52.19 93 GLY A CA 1
ATOM 720 C C . GLY A 1 93 ? 0.024 27.572 -6.953 1.00 52.19 93 GLY A C 1
ATOM 721 O O . GLY A 1 93 ? -0.508 28.528 -7.507 1.00 52.19 93 GLY A O 1
ATOM 722 N N . ALA A 1 94 ? 0.264 27.578 -5.635 1.00 51.56 94 ALA A N 1
ATOM 723 C CA . ALA A 1 94 ? 0.048 28.785 -4.827 1.00 51.56 94 ALA A CA 1
ATOM 724 C C . ALA A 1 94 ? 1.037 29.921 -5.175 1.00 51.56 94 ALA A C 1
ATOM 726 O O . ALA A 1 94 ? 0.714 31.089 -4.985 1.00 51.56 94 ALA A O 1
ATOM 727 N N . MET A 1 95 ? 2.222 29.588 -5.704 1.00 52.12 95 MET A N 1
ATOM 728 C CA . MET A 1 95 ? 3.263 30.537 -6.120 1.00 52.12 95 MET A CA 1
ATOM 729 C C . MET A 1 95 ? 3.401 30.682 -7.645 1.00 52.12 95 MET A C 1
ATOM 731 O O . MET A 1 95 ? 3.856 31.723 -8.106 1.00 52.12 95 MET A O 1
ATOM 735 N N . LEU A 1 96 ? 3.013 29.669 -8.429 1.00 57.25 96 LEU A N 1
ATOM 736 C CA . LEU A 1 96 ? 3.218 29.618 -9.887 1.00 57.25 96 LEU A CA 1
ATOM 737 C C . LEU A 1 96 ? 1.923 29.738 -10.714 1.00 57.25 96 LEU A C 1
ATOM 739 O O . LEU A 1 96 ? 1.980 29.720 -11.942 1.00 57.25 96 LEU A O 1
ATOM 743 N N . GLY A 1 97 ? 0.760 29.890 -10.070 1.00 53.88 97 GLY A N 1
ATOM 744 C CA . GLY A 1 97 ? -0.544 29.914 -10.740 1.00 53.88 97 GLY A CA 1
ATOM 745 C C . GLY A 1 97 ? -1.161 28.516 -10.901 1.00 53.88 97 GLY A C 1
ATOM 746 O O . GLY A 1 97 ? -0.600 27.534 -10.416 1.00 53.88 97 GLY A O 1
ATOM 747 N N . PRO A 1 98 ? -2.343 28.393 -11.533 1.00 54.72 98 PRO A N 1
ATOM 748 C CA . PRO A 1 98 ? -3.067 27.127 -11.632 1.00 54.72 98 PRO A CA 1
ATOM 749 C C . PRO A 1 98 ? -2.247 26.081 -12.402 1.00 54.72 98 PRO A C 1
ATOM 751 O O . PRO A 1 98 ? -2.216 26.075 -13.630 1.00 54.72 98 PRO A O 1
ATOM 754 N N . SER A 1 99 ? -1.585 25.188 -11.666 1.00 53.16 99 SER A N 1
ATOM 755 C CA . SER A 1 99 ? -0.957 23.993 -12.221 1.00 53.16 99 SER A CA 1
ATOM 756 C C . SER A 1 99 ? -2.043 22.960 -12.530 1.00 53.16 99 SER A C 1
ATOM 758 O O . SER A 1 99 ? -2.900 22.689 -11.689 1.00 53.16 99 SER A O 1
ATOM 760 N N . GLN A 1 100 ? -2.012 22.387 -13.736 1.00 54.66 100 GLN A N 1
ATOM 761 C CA . GLN A 1 100 ? -2.899 21.296 -14.164 1.00 54.66 100 GLN A CA 1
ATOM 762 C C . GLN A 1 100 ? -2.430 19.917 -13.668 1.00 54.66 100 GLN A C 1
ATOM 764 O O . GLN A 1 100 ? -2.775 18.902 -14.271 1.00 54.66 100 GLN A O 1
ATOM 769 N N . GLU A 1 101 ? -1.633 19.845 -12.600 1.00 60.56 101 GLU A N 1
ATOM 770 C CA . GLU A 1 101 ? -1.265 18.560 -12.006 1.00 60.56 101 GLU A CA 1
ATOM 771 C C . GLU A 1 101 ? -2.517 17.887 -11.436 1.00 60.56 101 GLU A C 1
ATOM 773 O O . GLU A 1 101 ? -3.030 18.234 -10.371 1.00 60.56 101 GLU A O 1
ATOM 778 N N . GLN A 1 102 ? -3.052 16.943 -12.210 1.00 67.81 102 GLN A N 1
ATOM 779 C CA . GLN A 1 102 ? -4.173 16.127 -11.786 1.00 67.81 102 GLN A CA 1
ATOM 780 C C . GLN A 1 102 ? -3.688 15.126 -10.730 1.00 67.81 102 GLN A C 1
ATOM 782 O O . GLN A 1 102 ? -2.622 14.531 -10.903 1.00 67.81 102 GLN A O 1
ATOM 787 N N . PRO A 1 103 ? -4.468 14.904 -9.660 1.00 80.88 103 PRO A N 1
ATOM 788 C CA . PRO A 1 103 ? -4.158 13.886 -8.666 1.00 80.88 103 PRO A CA 1
ATOM 789 C C . PRO A 1 103 ? -3.973 12.514 -9.324 1.00 80.88 103 PRO A C 1
ATOM 791 O O . PRO A 1 103 ? -4.868 12.042 -10.032 1.00 80.88 103 PRO A O 1
ATOM 794 N N . GLU A 1 104 ? -2.858 11.833 -9.054 1.00 88.62 104 GLU A N 1
ATOM 795 C CA . GLU A 1 104 ? -2.713 10.431 -9.458 1.00 88.62 104 GLU A CA 1
ATOM 796 C C . GLU A 1 104 ? -3.605 9.580 -8.549 1.00 88.62 104 GLU A C 1
ATOM 798 O O . GLU A 1 104 ? -3.541 9.686 -7.323 1.00 88.62 104 GLU A O 1
ATOM 803 N N . THR A 1 105 ? -4.447 8.731 -9.136 1.00 90.19 105 THR A N 1
ATOM 804 C CA . THR A 1 105 ? -5.285 7.794 -8.379 1.00 90.19 105 THR A CA 1
ATOM 805 C C . THR A 1 105 ? -4.765 6.378 -8.559 1.00 90.19 105 THR A C 1
ATOM 807 O O . THR A 1 105 ? -4.619 5.889 -9.677 1.00 90.19 105 THR A O 1
ATOM 810 N N . VAL A 1 106 ? -4.496 5.716 -7.439 1.00 89.81 106 VAL A N 1
ATOM 811 C CA . VAL A 1 106 ? -3.962 4.360 -7.383 1.00 89.81 106 VAL A CA 1
ATOM 812 C C . VAL A 1 106 ? -5.006 3.445 -6.744 1.00 89.81 106 VAL A C 1
ATOM 814 O O . VAL A 1 106 ? -5.293 3.611 -5.557 1.00 89.81 106 VAL A O 1
ATOM 817 N N . PRO A 1 107 ? -5.574 2.470 -7.474 1.00 92.56 107 PRO A N 1
ATOM 818 C CA . PRO A 1 107 ? -6.450 1.479 -6.865 1.00 92.56 107 PRO A CA 1
ATOM 819 C C . PRO A 1 107 ? -5.646 0.588 -5.915 1.00 92.56 107 PRO A C 1
ATOM 821 O O . PRO A 1 107 ? -4.533 0.182 -6.241 1.00 92.56 107 PRO A O 1
ATOM 824 N N . LEU A 1 108 ? -6.212 0.280 -4.750 1.00 93.44 108 LEU A N 1
ATOM 825 C CA . LEU A 1 108 ? -5.613 -0.615 -3.766 1.00 93.44 108 LEU A CA 1
ATOM 826 C C . LEU A 1 108 ? -6.371 -1.939 -3.727 1.00 93.44 108 LEU A C 1
ATOM 828 O O . LEU A 1 108 ? -7.601 -1.982 -3.683 1.00 93.44 108 LEU A O 1
ATOM 832 N N . THR A 1 109 ? -5.620 -3.036 -3.707 1.00 93.06 109 THR A N 1
ATOM 833 C CA . THR A 1 109 ? -6.196 -4.383 -3.725 1.00 93.06 109 THR A CA 1
ATOM 834 C C . THR A 1 109 ? -6.294 -4.978 -2.318 1.00 93.06 109 THR A C 1
ATOM 836 O O . THR A 1 109 ? -5.290 -5.096 -1.612 1.00 93.06 109 THR A O 1
ATOM 839 N N . TRP A 1 110 ? -7.479 -5.457 -1.928 1.00 93.31 110 TRP A N 1
ATOM 840 C CA . TRP A 1 110 ? -7.641 -6.239 -0.698 1.00 93.31 110 TRP A CA 1
ATOM 841 C C . TRP A 1 110 ? -6.778 -7.506 -0.704 1.00 93.31 110 TRP A C 1
ATOM 843 O O . TRP A 1 110 ? -6.664 -8.224 -1.696 1.00 93.31 110 TRP A O 1
ATOM 853 N N . GLY A 1 111 ? -6.150 -7.776 0.434 1.00 91.94 111 GLY A N 1
ATOM 854 C CA . GLY A 1 111 ? -5.153 -8.823 0.620 1.00 91.94 111 GLY A CA 1
ATOM 855 C C . GLY A 1 111 ? -3.751 -8.452 0.125 1.00 91.94 111 GLY A C 1
ATOM 856 O O . GLY A 1 111 ? -2.867 -9.313 0.127 1.00 91.94 111 GLY A O 1
ATOM 857 N N . ARG A 1 112 ? -3.517 -7.209 -0.316 1.00 91.69 112 ARG A N 1
ATOM 858 C CA . ARG A 1 112 ? -2.210 -6.759 -0.808 1.00 91.69 112 ARG A CA 1
ATOM 859 C C . ARG A 1 112 ? -1.737 -5.497 -0.102 1.00 91.69 112 ARG A C 1
ATOM 861 O O . ARG A 1 112 ? -2.518 -4.640 0.295 1.00 91.69 112 ARG A O 1
ATOM 868 N N . ILE A 1 113 ? -0.418 -5.416 0.022 1.00 93.06 113 ILE A N 1
ATOM 869 C CA . ILE A 1 113 ? 0.298 -4.202 0.385 1.00 93.06 113 ILE A CA 1
ATOM 870 C C . ILE A 1 113 ? 1.145 -3.828 -0.825 1.00 93.06 113 ILE A C 1
ATOM 872 O O . ILE A 1 113 ? 2.010 -4.604 -1.240 1.00 93.06 113 ILE A O 1
ATOM 876 N N . GLU A 1 114 ? 0.862 -2.672 -1.407 1.00 91.81 114 GLU A N 1
ATOM 877 C CA . GLU A 1 114 ? 1.487 -2.218 -2.644 1.00 91.81 114 GLU A CA 1
ATOM 878 C C . GLU A 1 114 ? 2.594 -1.200 -2.335 1.00 91.81 114 GLU A C 1
ATOM 880 O O . GLU A 1 114 ? 2.354 -0.249 -1.595 1.00 91.81 114 GLU A O 1
ATOM 885 N N . PRO A 1 115 ? 3.823 -1.370 -2.847 1.00 92.50 115 PRO A N 1
ATOM 886 C CA . PRO A 1 115 ? 4.868 -0.368 -2.682 1.00 92.50 115 PRO A CA 1
ATOM 887 C C . PRO A 1 115 ? 4.677 0.792 -3.666 1.00 92.50 115 PRO A C 1
ATOM 889 O O . PRO A 1 115 ? 4.391 0.581 -4.847 1.00 92.50 115 PRO A O 1
ATOM 892 N N . ARG A 1 116 ? 4.903 2.022 -3.203 1.00 91.69 116 ARG A N 1
ATOM 893 C CA . ARG A 1 116 ? 4.948 3.230 -4.031 1.00 91.69 116 ARG A CA 1
ATOM 894 C C . ARG A 1 116 ? 6.126 4.101 -3.644 1.00 91.69 116 ARG A C 1
ATOM 896 O O . ARG A 1 116 ? 6.310 4.424 -2.479 1.00 91.69 116 ARG A O 1
ATOM 903 N N . THR A 1 117 ? 6.902 4.484 -4.647 1.00 90.44 117 THR A N 1
ATOM 904 C CA . THR A 1 117 ? 8.004 5.432 -4.501 1.00 90.44 117 THR A CA 1
ATOM 905 C C . THR A 1 117 ? 7.484 6.826 -4.824 1.00 90.44 117 THR A C 1
ATOM 907 O O . THR A 1 117 ? 6.987 7.031 -5.928 1.00 90.44 117 THR A O 1
ATOM 910 N N . LEU A 1 118 ? 7.566 7.746 -3.866 1.00 90.06 118 LEU A N 1
ATOM 911 C CA . LEU A 1 118 ? 7.007 9.096 -3.938 1.00 90.06 118 LEU A CA 1
ATOM 912 C C . LEU A 1 118 ? 8.070 10.133 -3.578 1.00 90.06 118 LEU A C 1
ATOM 914 O O . LEU A 1 118 ? 8.970 9.858 -2.784 1.00 90.06 118 LEU A O 1
ATOM 918 N N . ALA A 1 119 ? 7.950 11.336 -4.133 1.00 88.56 119 ALA A N 1
ATOM 919 C CA . ALA A 1 119 ? 8.771 12.460 -3.703 1.00 88.56 119 ALA A CA 1
ATOM 920 C C . ALA A 1 119 ? 8.345 12.930 -2.296 1.00 88.56 119 ALA A C 1
ATOM 922 O O . ALA A 1 119 ? 7.142 12.918 -1.995 1.00 88.56 119 ALA A O 1
ATOM 923 N N . PRO A 1 120 ? 9.281 13.387 -1.446 1.00 89.25 120 PRO A N 1
ATOM 924 C CA . PRO A 1 120 ? 8.935 14.094 -0.218 1.00 89.25 120 PRO A CA 1
ATOM 925 C C . PRO A 1 120 ? 7.988 15.269 -0.478 1.00 89.25 120 PRO A C 1
ATOM 927 O O . PRO A 1 120 ? 8.009 15.892 -1.538 1.00 89.25 120 PRO A O 1
ATOM 930 N N . GLY A 1 121 ? 7.135 15.554 0.497 1.00 88.50 121 GLY A N 1
ATOM 931 C CA . GLY A 1 121 ? 6.045 16.517 0.408 1.00 88.50 121 GLY A CA 1
ATOM 932 C C . GLY A 1 121 ? 4.749 15.933 -0.154 1.00 88.50 121 GLY A C 1
ATOM 933 O O . GLY A 1 121 ? 3.696 16.516 0.078 1.00 88.50 121 GLY A O 1
ATOM 934 N N . THR A 1 122 ? 4.778 14.786 -0.848 1.00 90.62 122 THR A N 1
ATOM 935 C CA . THR A 1 122 ? 3.568 14.192 -1.444 1.00 90.62 122 THR A CA 1
ATOM 936 C C . THR A 1 122 ? 2.515 13.873 -0.378 1.00 90.62 122 THR A C 1
ATO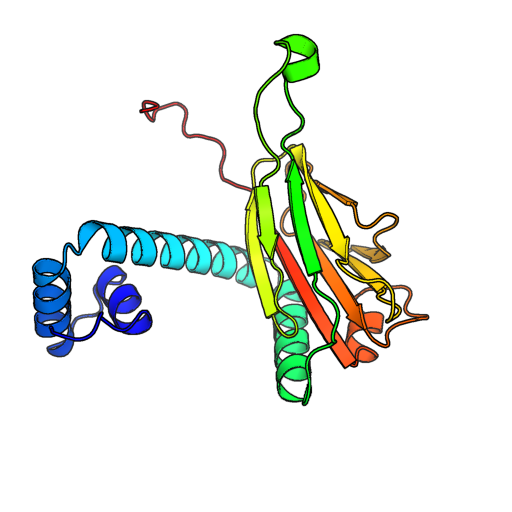M 938 O O . THR A 1 122 ? 2.762 13.103 0.551 1.00 90.62 122 THR A O 1
ATOM 941 N N . ARG A 1 123 ? 1.305 14.409 -0.564 1.00 92.88 123 ARG A N 1
ATOM 942 C CA . ARG A 1 123 ? 0.115 14.101 0.231 1.00 92.88 123 ARG A CA 1
ATOM 943 C C . ARG A 1 123 ? -0.594 12.879 -0.335 1.00 92.88 123 ARG A C 1
ATOM 945 O O . ARG A 1 123 ? -1.099 12.899 -1.459 1.00 92.88 123 ARG A O 1
ATOM 952 N N . VAL A 1 124 ? -0.699 11.836 0.472 1.00 94.12 124 VAL A N 1
ATOM 953 C CA . VAL A 1 124 ? -1.410 10.597 0.158 1.00 94.12 124 VAL A CA 1
ATOM 954 C C . VAL A 1 124 ? -2.728 10.577 0.911 1.00 94.12 124 VAL A C 1
ATOM 956 O O . VAL A 1 124 ? -2.755 10.695 2.131 1.00 94.12 124 VAL A O 1
ATOM 959 N N . ARG A 1 125 ? -3.839 10.386 0.203 1.00 94.69 125 ARG A N 1
ATOM 960 C CA . ARG A 1 125 ? -5.159 10.236 0.822 1.00 94.69 125 ARG A CA 1
ATOM 961 C C . ARG A 1 125 ? -5.817 8.935 0.397 1.00 94.69 125 ARG A C 1
ATOM 963 O O . ARG A 1 125 ? -6.049 8.719 -0.786 1.00 94.69 125 ARG A O 1
ATOM 970 N N . LEU A 1 126 ? -6.159 8.104 1.372 1.00 94.31 126 LEU A N 1
ATOM 971 C CA . LEU A 1 126 ? -6.955 6.900 1.191 1.00 94.31 126 LEU A CA 1
ATOM 972 C C . LEU A 1 126 ? -8.436 7.276 1.074 1.00 94.31 126 LEU A C 1
ATOM 974 O O . LEU A 1 126 ? -8.986 7.988 1.918 1.00 94.31 126 LEU A O 1
ATOM 978 N N . ARG A 1 127 ? -9.088 6.804 0.013 1.00 91.94 127 ARG A N 1
ATOM 979 C CA . ARG A 1 127 ? -10.500 7.044 -0.286 1.00 91.94 127 ARG A CA 1
ATOM 980 C C . ARG A 1 127 ? -11.238 5.721 -0.408 1.00 91.94 127 ARG A C 1
ATOM 982 O O . ARG A 1 127 ? -10.797 4.808 -1.099 1.00 91.94 127 ARG A O 1
ATOM 989 N N . LEU A 1 128 ? -12.384 5.656 0.258 1.00 89.81 128 LEU A N 1
ATOM 990 C CA . LEU A 1 128 ? -13.333 4.558 0.152 1.00 89.81 128 LEU A CA 1
ATOM 991 C C . LEU A 1 128 ? -14.365 4.922 -0.912 1.00 89.81 128 LEU A C 1
ATOM 993 O O . LEU A 1 128 ? -14.949 6.005 -0.855 1.00 89.81 128 LEU A O 1
ATOM 997 N N . GLN A 1 129 ? -14.586 4.034 -1.876 1.00 84.81 129 GLN A N 1
ATOM 998 C CA . GLN A 1 129 ? -15.586 4.240 -2.926 1.00 84.81 129 GLN A CA 1
ATOM 999 C C . GLN A 1 129 ? -17.018 4.029 -2.410 1.00 84.81 129 GLN A C 1
ATOM 1001 O O . GLN A 1 129 ? -17.965 4.567 -2.977 1.00 84.81 129 GLN A O 1
ATOM 1006 N N . THR A 1 130 ? -17.190 3.265 -1.326 1.00 76.50 130 THR A N 1
ATOM 1007 C CA . THR A 1 130 ? -18.488 3.009 -0.685 1.00 76.50 130 THR A CA 1
ATOM 1008 C C . THR A 1 130 ? -18.334 3.011 0.841 1.00 76.50 130 THR A C 1
ATOM 1010 O O . THR A 1 130 ? -17.229 2.853 1.359 1.00 76.50 130 THR A O 1
ATOM 1013 N N . THR A 1 131 ? -19.430 3.215 1.576 1.00 65.19 131 THR A N 1
ATOM 1014 C CA . THR A 1 131 ? -19.418 3.377 3.046 1.00 65.19 131 THR A CA 1
ATOM 1015 C C . THR A 1 131 ? -20.234 2.316 3.787 1.00 65.19 131 THR A C 1
ATOM 1017 O O . THR A 1 131 ? -20.638 2.541 4.924 1.00 65.19 131 THR A O 1
ATOM 1020 N N . LEU A 1 132 ? -20.537 1.182 3.148 1.00 72.44 132 LEU A N 1
ATOM 1021 C CA . LEU A 1 132 ? -21.405 0.159 3.747 1.00 72.44 132 LEU A CA 1
ATOM 1022 C C . LEU A 1 132 ? -20.693 -0.671 4.823 1.00 72.44 132 LEU A C 1
ATOM 1024 O O . LEU A 1 132 ? -21.338 -1.116 5.769 1.00 72.44 132 LEU A O 1
ATOM 1028 N N . GLU A 1 133 ? -19.375 -0.848 4.710 1.00 78.50 133 GLU A N 1
ATOM 1029 C CA . GLU A 1 133 ? -18.579 -1.567 5.704 1.00 78.50 133 GLU A CA 1
ATOM 1030 C C . GLU A 1 133 ? -17.686 -0.603 6.500 1.00 78.50 133 GLU A C 1
ATOM 1032 O O . GLU A 1 133 ? -16.998 0.235 5.908 1.00 78.50 133 GLU A O 1
ATOM 1037 N N . PRO A 1 134 ? -17.654 -0.709 7.841 1.00 86.69 134 PRO A N 1
ATOM 1038 C CA . PRO A 1 134 ? -16.769 0.107 8.656 1.00 86.69 134 PRO A CA 1
ATOM 1039 C C . PRO A 1 134 ? -15.308 -0.298 8.430 1.00 86.69 134 PRO A C 1
ATOM 1041 O O . PRO A 1 134 ? -14.889 -1.389 8.825 1.00 86.69 134 PRO A O 1
ATOM 1044 N N . ILE A 1 135 ? -14.527 0.602 7.834 1.00 91.94 135 ILE A N 1
ATOM 1045 C CA . ILE A 1 135 ? -13.095 0.422 7.576 1.00 91.94 135 ILE A CA 1
ATOM 1046 C C . ILE A 1 135 ? -12.296 1.316 8.520 1.00 91.94 135 ILE A C 1
ATOM 1048 O O . ILE A 1 135 ? -12.503 2.528 8.573 1.00 91.94 135 ILE A O 1
ATOM 1052 N N . ALA A 1 136 ? -11.367 0.708 9.252 1.00 94.00 136 ALA A N 1
ATOM 1053 C CA . ALA A 1 136 ? -10.433 1.418 10.110 1.00 94.00 136 ALA A CA 1
ATOM 1054 C C . ALA A 1 136 ? -9.121 1.664 9.352 1.00 94.00 136 ALA A C 1
ATOM 1056 O O . ALA A 1 136 ? -8.578 0.748 8.728 1.00 94.00 136 ALA A O 1
ATOM 1057 N N . LEU A 1 137 ? -8.631 2.904 9.391 1.00 96.06 137 LEU A N 1
ATOM 1058 C CA . LEU A 1 137 ? -7.407 3.320 8.708 1.00 96.06 137 LEU A CA 1
ATOM 1059 C C . LEU A 1 137 ? -6.285 3.531 9.722 1.00 96.06 137 LEU A C 1
ATOM 1061 O O . LEU A 1 137 ? -6.501 4.161 10.759 1.00 96.06 137 LEU A O 1
ATOM 1065 N N . PHE A 1 138 ? -5.089 3.045 9.405 1.00 97.31 138 PHE A N 1
ATOM 1066 C CA . PHE A 1 138 ? -3.916 3.118 10.273 1.00 97.31 138 PHE A CA 1
ATOM 1067 C C . PHE A 1 138 ? -2.669 3.522 9.494 1.00 97.31 138 PHE A C 1
ATOM 1069 O O . PHE A 1 138 ? -2.592 3.338 8.278 1.00 97.31 138 PHE A O 1
ATOM 1076 N N . PHE A 1 139 ? -1.677 4.024 10.220 1.00 97.12 139 PHE A N 1
ATOM 1077 C CA . PHE A 1 139 ? -0.317 4.179 9.728 1.00 97.12 139 PHE A CA 1
ATOM 1078 C C . PHE A 1 139 ? 0.668 3.418 10.617 1.00 97.12 139 PHE A C 1
ATOM 1080 O O . PHE A 1 139 ? 0.422 3.205 11.810 1.00 97.12 139 PHE A O 1
ATOM 1087 N N . VAL A 1 140 ? 1.801 3.045 10.028 1.00 96.38 140 VAL A N 1
ATOM 1088 C CA . VAL A 1 140 ? 2.978 2.530 10.728 1.00 96.38 140 VAL A CA 1
ATOM 1089 C C . VAL A 1 140 ? 4.227 3.167 10.141 1.00 96.38 140 VAL A C 1
ATOM 1091 O O . VAL A 1 140 ? 4.424 3.156 8.928 1.00 96.38 140 VAL A O 1
ATOM 1094 N N . ARG A 1 141 ? 5.087 3.680 11.013 1.00 94.19 141 ARG A N 1
ATOM 1095 C CA . ARG A 1 141 ? 6.453 4.104 10.707 1.00 94.19 141 ARG A CA 1
ATOM 1096 C C . ARG A 1 141 ? 7.397 3.567 11.780 1.00 94.19 141 ARG A C 1
ATOM 1098 O O . ARG A 1 141 ? 6.962 2.961 12.759 1.00 94.19 141 ARG A O 1
ATOM 1105 N N . SER A 1 142 ? 8.697 3.781 11.611 1.00 90.25 142 SER A N 1
ATOM 1106 C CA . SER A 1 142 ? 9.695 3.301 12.572 1.00 90.25 142 SER A CA 1
ATOM 1107 C C . SER A 1 142 ? 9.372 3.753 14.005 1.00 90.25 142 SER A C 1
ATOM 1109 O O . SER A 1 142 ? 9.400 4.943 14.310 1.00 90.25 142 SER A O 1
ATOM 1111 N N . GLY A 1 143 ? 9.060 2.793 14.881 1.00 89.62 143 GLY A N 1
ATOM 1112 C CA . GLY A 1 143 ? 8.772 3.028 16.300 1.00 89.62 143 GLY A CA 1
ATOM 1113 C C . GLY A 1 143 ? 7.409 3.653 16.612 1.00 89.62 143 GLY A C 1
ATOM 1114 O O . GLY A 1 143 ? 7.153 3.960 17.774 1.00 89.62 143 GLY A O 1
ATOM 1115 N N . GLN A 1 144 ? 6.531 3.843 15.623 1.00 93.94 144 GLN A N 1
ATOM 1116 C CA . GLN A 1 144 ? 5.230 4.470 15.838 1.00 93.94 144 GLN A CA 1
ATOM 1117 C C . GLN A 1 144 ? 4.150 3.859 14.949 1.00 93.94 144 GLN A C 1
ATOM 1119 O O . GLN A 1 144 ? 4.306 3.760 13.734 1.00 93.94 144 GLN A O 1
ATOM 1124 N N . SER A 1 145 ? 3.009 3.538 15.549 1.00 96.00 145 SER A N 1
ATOM 1125 C CA . SER A 1 145 ? 1.795 3.157 14.836 1.00 96.00 145 SER A CA 1
ATOM 1126 C C . SER A 1 145 ? 0.580 3.825 15.470 1.00 96.00 145 SER A C 1
ATOM 1128 O O . SER A 1 145 ? 0.594 4.220 16.639 1.00 96.00 145 SER A O 1
ATOM 1130 N N . GLY A 1 146 ? -0.478 4.006 14.687 1.00 96.44 146 GLY A N 1
ATOM 1131 C CA . GLY A 1 146 ? -1.677 4.670 15.178 1.00 96.44 146 GLY A CA 1
ATOM 1132 C C . GLY A 1 146 ? -2.780 4.781 14.137 1.00 96.44 146 GLY A C 1
ATOM 1133 O O . GLY A 1 146 ? -2.582 4.404 12.977 1.00 96.44 146 GLY A O 1
ATOM 1134 N N . PRO A 1 147 ? -3.958 5.278 14.544 1.00 96.31 147 PRO A N 1
ATOM 1135 C CA . PRO A 1 147 ? -5.039 5.553 13.613 1.00 96.31 147 PRO A CA 1
ATOM 1136 C C . PRO A 1 147 ? -4.607 6.638 12.621 1.00 96.31 147 PRO A C 1
ATOM 1138 O O . PRO A 1 147 ? -3.850 7.543 12.971 1.00 96.31 147 PRO A O 1
ATOM 1141 N N . LEU A 1 148 ? -5.115 6.558 11.394 1.00 95.19 148 LEU A N 1
ATOM 1142 C CA . LEU A 1 148 ? -4.915 7.550 10.340 1.00 95.19 148 LEU A CA 1
ATOM 1143 C C . LEU A 1 148 ? -6.172 8.434 10.228 1.00 95.19 148 LEU A C 1
ATOM 1145 O O . LEU A 1 148 ? -7.055 8.152 9.406 1.00 95.19 148 LEU A O 1
ATOM 1149 N N . PRO A 1 149 ? -6.319 9.474 11.074 1.00 84.69 149 PRO A N 1
ATOM 1150 C CA . PRO A 1 149 ? -7.503 10.323 11.064 1.00 84.69 149 PRO A CA 1
ATOM 1151 C C . PRO A 1 149 ? -7.648 11.028 9.712 1.00 84.69 149 PRO A C 1
ATOM 1153 O O . PRO A 1 149 ? -6.683 11.521 9.135 1.00 84.69 149 PRO A O 1
ATOM 1156 N N . GLY A 1 150 ? -8.866 11.040 9.168 1.00 86.88 150 GLY A N 1
ATOM 1157 C CA . GLY A 1 150 ? -9.138 11.630 7.853 1.00 86.88 150 GLY A CA 1
ATOM 1158 C C . GLY A 1 150 ? -8.514 10.880 6.667 1.00 86.88 150 GLY A C 1
ATOM 1159 O O . GLY A 1 150 ? -8.617 11.359 5.535 1.00 86.88 150 GLY A O 1
ATOM 1160 N N . GLY A 1 151 ? -7.874 9.727 6.903 1.00 92.38 151 GLY A N 1
ATOM 1161 C CA . GLY A 1 151 ? -7.289 8.884 5.862 1.00 92.38 151 GLY A CA 1
ATOM 1162 C C . GLY A 1 151 ? -6.193 9.569 5.050 1.00 92.38 151 GLY A C 1
ATOM 1163 O O . GLY A 1 151 ? -6.015 9.220 3.891 1.00 92.38 151 GLY A O 1
ATOM 1164 N N . THR A 1 152 ? -5.510 10.572 5.606 1.00 94.50 152 THR A N 1
ATOM 1165 C CA . THR A 1 15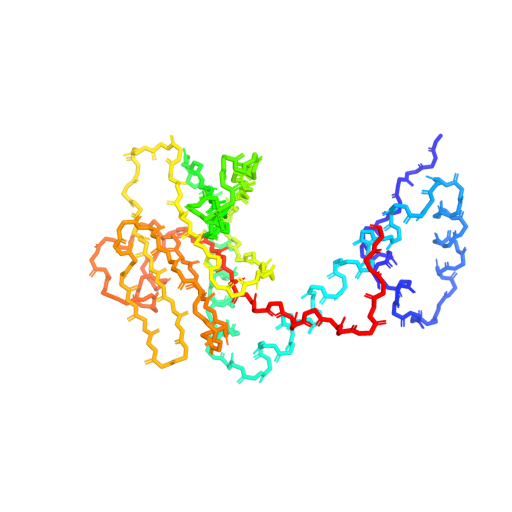2 ? -4.531 11.392 4.877 1.00 94.50 152 THR A CA 1
ATOM 1166 C C . THR A 1 152 ? -3.176 11.351 5.575 1.00 94.50 152 THR A C 1
ATOM 1168 O O . THR A 1 152 ? -3.120 11.427 6.799 1.00 94.50 152 THR A O 1
ATOM 1171 N N . TRP A 1 153 ? -2.104 11.240 4.794 1.00 95.00 153 TRP A N 1
ATOM 1172 C CA . TRP A 1 153 ? -0.715 11.285 5.240 1.00 95.00 153 TRP A CA 1
ATOM 1173 C C . TRP A 1 153 ? 0.081 12.248 4.359 1.00 95.00 153 TRP A C 1
ATOM 1175 O O . TRP A 1 153 ? -0.024 12.178 3.135 1.00 95.00 153 TRP A O 1
ATOM 1185 N N . ASP A 1 154 ? 0.892 13.102 4.970 1.00 93.50 154 ASP A N 1
ATOM 1186 C CA . ASP A 1 154 ? 1.847 13.962 4.274 1.00 93.50 154 ASP A CA 1
ATOM 1187 C C . ASP A 1 154 ? 3.232 13.345 4.445 1.00 93.50 154 ASP A C 1
ATOM 1189 O O . ASP A 1 154 ? 3.685 13.171 5.569 1.00 93.50 154 ASP A O 1
ATOM 1193 N N . LEU A 1 155 ? 3.870 12.930 3.348 1.00 91.75 155 LEU A N 1
ATOM 1194 C CA . LEU A 1 155 ? 5.178 12.282 3.423 1.00 91.75 155 LEU A CA 1
ATOM 1195 C C . LEU A 1 155 ? 6.265 13.334 3.663 1.00 91.75 155 LEU A C 1
ATOM 1197 O O . LEU A 1 155 ? 6.641 14.039 2.727 1.00 91.75 155 LEU A O 1
ATOM 1201 N N . GLU A 1 156 ? 6.792 13.436 4.880 1.00 91.50 156 GLU A N 1
ATOM 1202 C CA . GLU A 1 156 ? 7.911 14.340 5.163 1.00 91.50 156 GLU A CA 1
ATOM 1203 C C . GLU A 1 156 ? 9.264 13.713 4.758 1.00 91.50 156 GLU A C 1
ATOM 1205 O O . GLU A 1 156 ? 9.399 12.484 4.698 1.00 91.50 156 GLU A O 1
ATOM 1210 N N . PRO A 1 157 ? 10.293 14.534 4.463 1.00 90.19 157 PRO A N 1
ATOM 1211 C CA . PRO A 1 157 ? 11.630 14.029 4.154 1.00 90.19 157 PRO A CA 1
ATOM 1212 C C . PRO A 1 157 ? 12.185 13.138 5.274 1.00 90.19 157 PRO A C 1
ATOM 1214 O O . PRO A 1 157 ? 12.205 13.535 6.439 1.00 90.19 157 PRO A O 1
ATOM 1217 N N . GLY A 1 158 ? 12.671 11.944 4.926 1.00 90.12 158 GLY A N 1
ATOM 1218 C CA . GLY A 1 158 ? 13.258 11.004 5.882 1.00 90.12 158 GLY A CA 1
ATOM 1219 C C . GLY A 1 158 ? 12.255 10.189 6.706 1.00 90.12 158 GLY A C 1
ATOM 1220 O O . GLY A 1 158 ? 12.679 9.380 7.532 1.00 90.12 158 GLY A O 1
ATOM 1221 N N . GLU A 1 159 ? 10.944 10.342 6.491 1.00 91.50 159 GLU A N 1
ATOM 1222 C CA . GLU A 1 159 ? 9.939 9.517 7.178 1.00 91.50 159 GLU A CA 1
ATOM 1223 C C . GLU A 1 159 ? 9.804 8.106 6.606 1.00 91.50 159 GLU A C 1
ATOM 1225 O O . GLU A 1 159 ? 9.328 7.198 7.293 1.00 91.50 159 GLU A O 1
ATOM 1230 N N . ALA A 1 160 ? 10.188 7.907 5.344 1.00 91.44 160 ALA A N 1
ATOM 1231 C CA . ALA A 1 160 ? 10.049 6.614 4.699 1.00 91.44 160 ALA A CA 1
ATOM 1232 C C . ALA A 1 160 ? 10.944 5.540 5.364 1.00 91.44 160 ALA A C 1
ATOM 1234 O O . ALA A 1 160 ? 12.097 5.804 5.709 1.00 91.44 160 ALA A O 1
ATOM 1235 N N . PRO A 1 161 ? 10.472 4.285 5.475 1.00 94.12 161 PRO A N 1
ATOM 1236 C CA . PRO A 1 161 ? 9.213 3.785 4.939 1.00 94.12 161 PRO A CA 1
ATOM 1237 C C . PRO A 1 161 ? 8.023 4.044 5.875 1.00 94.12 161 PRO A C 1
ATOM 1239 O O . PRO A 1 161 ? 8.099 3.797 7.079 1.00 94.12 161 PRO A O 1
ATOM 1242 N N . VAL A 1 162 ? 6.894 4.441 5.284 1.00 96.12 162 VAL A N 1
ATOM 1243 C CA . VAL A 1 162 ? 5.600 4.564 5.973 1.00 96.12 162 VAL A CA 1
ATOM 1244 C C . VAL A 1 162 ? 4.628 3.565 5.365 1.00 96.12 162 VAL A C 1
ATOM 1246 O O . VAL A 1 162 ? 4.494 3.484 4.150 1.00 96.12 162 VAL A O 1
ATOM 1249 N N . LEU A 1 163 ? 3.934 2.793 6.189 1.00 96.50 163 LEU A N 1
ATOM 1250 C CA . LEU A 1 163 ? 2.886 1.879 5.753 1.00 96.50 163 LEU A CA 1
ATOM 1251 C C . LEU A 1 163 ? 1.524 2.462 6.125 1.00 96.50 163 LEU A C 1
ATOM 1253 O O . LEU A 1 163 ? 1.246 2.676 7.300 1.00 96.50 163 LEU A O 1
ATOM 1257 N N . LEU A 1 164 ? 0.666 2.670 5.132 1.00 97.50 164 LEU A N 1
ATOM 1258 C CA . LEU A 1 164 ? -0.738 3.021 5.324 1.00 97.50 164 LEU A CA 1
ATOM 1259 C C . LEU A 1 164 ? -1.595 1.769 5.149 1.00 97.50 164 LEU A C 1
ATOM 1261 O O . LEU A 1 164 ? -1.395 1.008 4.200 1.00 97.50 164 LEU A O 1
ATOM 1265 N N . LEU A 1 165 ? -2.546 1.551 6.053 1.00 96.75 165 LEU A N 1
ATOM 1266 C CA . LEU A 1 165 ? -3.381 0.353 6.090 1.00 96.75 165 LEU A CA 1
ATOM 1267 C C . LEU A 1 165 ? -4.857 0.713 6.167 1.00 96.75 165 LEU A C 1
ATOM 1269 O O . LEU A 1 165 ? -5.254 1.614 6.902 1.00 96.75 165 LEU A O 1
ATOM 1273 N N . ALA A 1 166 ? -5.660 -0.067 5.460 1.00 95.56 166 ALA A N 1
ATOM 1274 C CA . ALA A 1 166 ? -7.096 -0.157 5.619 1.00 95.56 166 ALA A CA 1
ATOM 1275 C C . ALA A 1 166 ? -7.445 -1.565 6.102 1.00 95.56 166 ALA A C 1
ATOM 1277 O O . ALA A 1 166 ? -7.050 -2.551 5.479 1.00 95.56 166 ALA A O 1
ATOM 1278 N N . CYS A 1 167 ? -8.191 -1.650 7.199 1.00 94.94 167 CYS A N 1
ATOM 1279 C CA . CYS A 1 167 ? -8.567 -2.903 7.841 1.00 94.94 167 CYS A CA 1
ATOM 1280 C C . CYS A 1 167 ? -10.089 -2.984 8.000 1.00 94.94 167 CYS A C 1
ATOM 1282 O O . CYS A 1 167 ? -10.714 -2.058 8.524 1.00 94.94 167 CYS A O 1
ATOM 1284 N N . THR A 1 168 ? -10.684 -4.112 7.614 1.00 93.75 168 THR A N 1
ATOM 1285 C CA . THR A 1 168 ? -12.070 -4.458 7.971 1.00 93.75 168 THR A CA 1
ATOM 1286 C C . THR A 1 168 ? -12.086 -5.340 9.218 1.00 93.75 168 THR A C 1
ATOM 1288 O O . THR A 1 168 ? -11.154 -6.104 9.451 1.00 93.75 168 THR A O 1
ATOM 1291 N N . GLY A 1 169 ? -13.122 -5.224 10.055 1.00 91.88 169 GLY A N 1
ATOM 1292 C CA . GLY A 1 169 ? -13.258 -6.020 11.291 1.00 91.88 169 GLY A CA 1
ATOM 1293 C C . GLY A 1 169 ? -12.345 -5.592 12.451 1.00 91.88 169 GLY A C 1
ATOM 1294 O O . GLY A 1 169 ? -12.264 -6.281 13.460 1.00 91.88 169 GLY A O 1
ATOM 1295 N N . ALA A 1 170 ? -11.659 -4.454 12.318 1.00 93.62 170 ALA A N 1
ATOM 1296 C CA . ALA A 1 170 ? -10.717 -3.929 13.308 1.00 93.62 170 ALA A CA 1
ATOM 1297 C C . ALA A 1 170 ? -11.283 -2.735 14.106 1.00 93.62 170 ALA A C 1
ATOM 1299 O O . ALA A 1 170 ? -10.530 -1.876 14.571 1.00 93.62 170 ALA A O 1
ATOM 1300 N N . GLN A 1 171 ? -12.612 -2.628 14.234 1.00 88.00 171 GLN A N 1
ATOM 1301 C CA . GLN A 1 171 ? -13.256 -1.518 14.940 1.00 88.00 171 GLN A CA 1
ATOM 1302 C C . GLN A 1 171 ? -12.996 -1.662 16.446 1.00 88.00 171 GLN A C 1
ATOM 1304 O O . GLN A 1 171 ? -13.595 -2.497 17.114 1.00 88.00 171 GLN A O 1
ATOM 1309 N N . GLY A 1 172 ? -12.063 -0.871 16.973 1.00 89.00 172 GLY A N 1
ATOM 1310 C CA . GLY A 1 172 ? -11.638 -0.926 18.376 1.00 89.00 172 GLY A CA 1
ATOM 1311 C C . GLY A 1 172 ? -10.126 -1.027 18.553 1.00 89.00 172 GLY A C 1
ATOM 1312 O O . GLY A 1 172 ? -9.627 -0.675 19.621 1.00 89.00 172 GLY A O 1
ATOM 1313 N N . ALA A 1 173 ? -9.400 -1.422 17.504 1.00 94.94 173 ALA A N 1
ATOM 1314 C CA . ALA A 1 173 ? -7.947 -1.429 17.531 1.00 94.94 173 ALA A CA 1
ATOM 1315 C C . ALA A 1 173 ? -7.392 -0.004 17.643 1.00 94.94 173 ALA A C 1
ATOM 1317 O O . ALA A 1 173 ? -7.853 0.920 16.966 1.00 94.94 173 ALA A O 1
ATOM 1318 N N . ARG A 1 174 ? -6.379 0.174 18.491 1.00 94.31 174 ARG A N 1
ATOM 1319 C CA . ARG A 1 174 ? -5.715 1.471 18.703 1.00 94.31 174 ARG A CA 1
ATOM 1320 C C . ARG A 1 174 ? -4.491 1.633 17.817 1.00 94.31 174 ARG A C 1
ATOM 1322 O O . ARG A 1 174 ? -4.118 2.755 17.475 1.00 94.31 174 ARG A O 1
ATOM 1329 N N . HIS A 1 175 ? -3.865 0.519 17.461 1.00 95.12 175 HIS A N 1
ATOM 1330 C CA . HIS A 1 175 ? -2.608 0.459 16.724 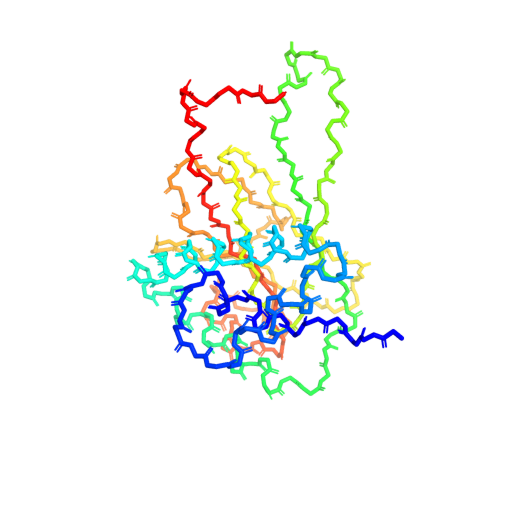1.00 95.12 175 HIS A CA 1
ATOM 1331 C C . HIS A 1 175 ? -2.718 -0.547 15.575 1.00 95.12 175 HIS A C 1
ATOM 1333 O O . HIS A 1 175 ? -3.564 -1.443 15.593 1.00 95.12 175 HIS A O 1
ATOM 1339 N N . ALA A 1 176 ? -1.870 -0.395 14.561 1.00 93.25 176 ALA A N 1
ATOM 1340 C CA . ALA A 1 176 ? -1.950 -1.188 13.337 1.00 93.25 176 ALA A CA 1
ATOM 1341 C C . ALA A 1 176 ? -1.719 -2.688 13.575 1.00 93.25 176 ALA A C 1
ATOM 1343 O O . ALA A 1 176 ? -2.359 -3.523 12.942 1.00 93.25 176 ALA A O 1
ATOM 1344 N N . GLU A 1 177 ? -0.824 -3.035 14.497 1.00 92.25 177 GLU A N 1
ATOM 1345 C CA . GLU A 1 177 ? -0.503 -4.415 14.857 1.00 92.25 177 GLU A CA 1
ATOM 1346 C C . GLU A 1 177 ? -1.721 -5.130 15.450 1.00 92.25 177 GLU A C 1
ATOM 1348 O O . GLU A 1 177 ? -2.055 -6.246 15.049 1.00 92.25 177 GLU A O 1
ATOM 1353 N N . GLU A 1 178 ? -2.418 -4.457 16.369 1.00 94.56 178 GLU A N 1
ATOM 1354 C CA . GLU A 1 178 ? -3.677 -4.928 16.947 1.00 94.56 178 GLU A CA 1
ATOM 1355 C C . GLU A 1 178 ? -4.749 -5.048 15.859 1.00 94.56 178 GLU A C 1
ATOM 1357 O O . GLU A 1 178 ? -5.397 -6.088 15.731 1.00 94.56 178 GLU A O 1
ATOM 1362 N N . ALA A 1 179 ? -4.868 -4.023 15.009 1.00 94.62 179 ALA A N 1
ATOM 1363 C CA . ALA A 1 179 ? -5.829 -4.001 13.917 1.00 94.62 179 ALA A CA 1
ATOM 1364 C C . ALA A 1 179 ? -5.638 -5.181 12.962 1.00 94.62 179 ALA A C 1
ATOM 1366 O O . ALA A 1 179 ? -6.611 -5.841 12.614 1.00 94.62 179 ALA A O 1
ATOM 1367 N N . MET A 1 180 ? -4.403 -5.497 12.570 1.00 92.50 180 MET A N 1
ATOM 1368 C CA . MET A 1 180 ? -4.129 -6.640 11.696 1.00 92.50 180 MET A CA 1
ATOM 1369 C C . MET A 1 180 ? -4.335 -7.996 12.377 1.00 92.50 180 MET A C 1
ATOM 1371 O O . MET A 1 180 ? -4.601 -8.979 11.688 1.00 92.50 180 MET A O 1
ATOM 1375 N N . GLY A 1 181 ? -4.229 -8.066 13.707 1.00 92.31 181 GLY A N 1
ATOM 1376 C CA . GLY A 1 181 ? -4.593 -9.260 14.472 1.00 92.31 181 GLY A CA 1
ATOM 1377 C C . GLY A 1 181 ? -6.101 -9.528 14.483 1.00 92.31 181 GLY A C 1
ATOM 1378 O O . GLY A 1 181 ? -6.512 -10.687 14.508 1.00 92.31 181 GLY A O 1
ATOM 1379 N N . MET A 1 182 ? -6.911 -8.467 14.433 1.00 94.19 182 MET A N 1
ATOM 1380 C CA . MET A 1 182 ? -8.378 -8.529 14.434 1.00 94.19 182 MET A CA 1
ATOM 1381 C C . MET A 1 182 ? -8.990 -8.573 13.029 1.00 94.19 182 MET A C 1
ATOM 1383 O O . MET A 1 182 ? -10.114 -9.042 12.859 1.00 94.19 182 MET A O 1
ATOM 1387 N N . ALA A 1 183 ? -8.276 -8.052 12.032 1.00 94.31 183 ALA A N 1
ATOM 1388 C CA . ALA A 1 183 ? -8.844 -7.775 10.726 1.00 94.31 183 ALA A CA 1
ATOM 1389 C C . ALA A 1 183 ? -9.287 -9.036 9.967 1.00 94.31 183 ALA A C 1
ATOM 1391 O O . ALA A 1 183 ? -8.648 -10.089 10.016 1.00 94.31 183 ALA A O 1
ATOM 1392 N N . THR A 1 184 ? -10.363 -8.899 9.194 1.00 93.25 184 THR A N 1
ATOM 1393 C CA . THR A 1 184 ? -10.853 -9.938 8.272 1.00 93.25 184 THR A CA 1
ATOM 1394 C C . THR A 1 184 ? -10.326 -9.742 6.854 1.00 93.25 184 THR A C 1
ATOM 1396 O O . THR A 1 184 ? -10.066 -10.721 6.153 1.00 93.25 184 THR A O 1
ATOM 1399 N N . ALA A 1 185 ? -10.095 -8.491 6.451 1.00 93.62 185 ALA A N 1
ATOM 1400 C CA . ALA A 1 185 ? -9.365 -8.114 5.248 1.00 93.62 185 ALA A CA 1
ATOM 1401 C C . ALA A 1 185 ? -8.436 -6.927 5.535 1.00 93.62 185 ALA A C 1
ATOM 1403 O O . ALA A 1 185 ? -8.709 -6.088 6.397 1.00 93.62 185 ALA A O 1
ATOM 1404 N N . VAL A 1 186 ? -7.342 -6.850 4.778 1.00 95.62 186 VAL A N 1
ATOM 1405 C CA . VAL A 1 186 ? -6.395 -5.733 4.834 1.00 95.62 186 VAL A CA 1
ATOM 1406 C C . VAL A 1 186 ? -5.996 -5.314 3.431 1.00 95.62 186 VAL A C 1
ATOM 1408 O O . VAL A 1 186 ? -5.771 -6.166 2.576 1.00 95.62 186 VAL A O 1
ATOM 1411 N N . ALA A 1 187 ? -5.895 -4.019 3.192 1.00 95.81 187 ALA A N 1
ATOM 1412 C CA . ALA A 1 187 ? -5.262 -3.445 2.015 1.00 95.81 187 ALA A CA 1
ATOM 1413 C C . ALA A 1 187 ? -4.279 -2.378 2.487 1.00 95.81 187 ALA A C 1
ATOM 1415 O O . ALA A 1 187 ? -4.506 -1.742 3.518 1.00 95.81 187 ALA A O 1
ATOM 1416 N N . GLY A 1 188 ? -3.181 -2.176 1.768 1.00 95.19 188 GLY A N 1
ATOM 1417 C CA . GLY A 1 188 ? -2.198 -1.199 2.205 1.00 95.19 188 GLY A CA 1
ATOM 1418 C C . GLY A 1 188 ? -1.305 -0.655 1.114 1.00 95.19 188 GLY A C 1
ATOM 1419 O O . GLY A 1 188 ? -1.197 -1.207 0.019 1.00 95.19 188 GLY A O 1
ATOM 1420 N N . LEU A 1 189 ? -0.636 0.431 1.471 1.00 95.75 189 LEU A N 1
ATOM 1421 C CA . LEU A 1 189 ? 0.308 1.141 0.632 1.00 95.75 189 LEU A CA 1
ATOM 1422 C C . LEU A 1 189 ? 1.581 1.402 1.436 1.00 95.75 189 LEU A C 1
ATOM 1424 O O . LEU A 1 189 ? 1.522 2.021 2.496 1.00 95.75 189 LEU A O 1
ATOM 1428 N N . VAL A 1 190 ? 2.726 0.932 0.948 1.00 95.94 190 VAL A N 1
ATOM 1429 C CA . VAL A 1 190 ? 4.036 1.274 1.518 1.00 95.94 190 VAL A CA 1
ATOM 1430 C C . VAL A 1 190 ? 4.584 2.455 0.745 1.00 95.94 190 VAL A C 1
ATOM 1432 O O . VAL A 1 190 ? 4.885 2.333 -0.439 1.00 95.94 190 VAL A O 1
ATOM 1435 N N . LEU A 1 191 ? 4.729 3.580 1.427 1.00 95.06 191 LEU A N 1
ATOM 1436 C CA . LEU A 1 191 ? 5.350 4.786 0.917 1.00 95.06 191 LEU A CA 1
ATOM 1437 C C . LEU A 1 191 ? 6.859 4.668 1.101 1.00 95.06 191 LEU A C 1
ATOM 1439 O O . LEU A 1 191 ? 7.362 4.514 2.215 1.00 95.06 191 LEU A O 1
ATOM 1443 N N . LEU A 1 192 ? 7.567 4.722 -0.016 1.00 92.94 192 LEU A N 1
ATOM 1444 C CA . LEU A 1 192 ? 9.015 4.741 -0.103 1.00 92.94 192 LEU A CA 1
ATOM 1445 C C . LEU A 1 192 ? 9.430 6.101 -0.649 1.00 92.94 192 LEU A C 1
ATOM 1447 O O . LEU A 1 192 ? 8.783 6.633 -1.549 1.00 92.94 192 LEU A O 1
ATOM 1451 N N . GLU A 1 193 ? 10.519 6.648 -0.135 1.00 89.94 193 GLU A N 1
ATOM 1452 C CA . GLU A 1 193 ? 11.040 7.919 -0.623 1.00 89.94 193 GLU A CA 1
ATOM 1453 C C . GLU A 1 193 ? 11.785 7.708 -1.945 1.00 89.94 193 GLU A C 1
ATOM 1455 O O . GLU A 1 193 ? 12.598 6.784 -2.085 1.00 89.94 193 GLU A O 1
ATOM 1460 N N . ALA A 1 194 ? 11.467 8.535 -2.939 1.00 85.31 194 ALA A N 1
ATOM 1461 C CA . ALA A 1 194 ? 12.243 8.625 -4.163 1.00 85.31 194 ALA A CA 1
ATOM 1462 C C . ALA A 1 194 ? 13.632 9.192 -3.840 1.00 85.31 194 ALA A C 1
ATOM 1464 O O . ALA A 1 194 ? 13.727 10.131 -3.051 1.00 85.31 194 ALA A O 1
ATOM 1465 N N . PRO A 1 195 ? 14.714 8.668 -4.443 1.00 75.38 195 PRO A N 1
ATOM 1466 C CA . PRO A 1 195 ? 16.001 9.336 -4.336 1.00 75.38 195 PRO A CA 1
ATOM 1467 C C . PRO A 1 195 ? 15.874 10.771 -4.876 1.00 75.38 195 PRO A C 1
ATOM 1469 O O . PRO A 1 195 ? 15.089 10.993 -5.807 1.00 75.38 195 PRO A O 1
ATOM 1472 N N . PRO A 1 196 ? 16.625 11.737 -4.317 1.00 70.75 196 PRO A N 1
ATOM 1473 C CA . PRO A 1 196 ? 16.651 13.083 -4.867 1.00 70.75 196 PRO A CA 1
ATOM 1474 C C . PRO A 1 196 ? 17.021 13.015 -6.357 1.00 70.75 196 PRO A C 1
ATOM 1476 O O . PRO A 1 196 ? 17.817 12.148 -6.738 1.00 70.75 196 PRO A O 1
ATOM 1479 N N . PRO A 1 197 ? 16.431 13.876 -7.208 1.00 66.81 197 PRO A N 1
ATOM 1480 C CA . PRO A 1 197 ? 16.801 13.923 -8.614 1.00 66.81 197 PRO A CA 1
ATOM 1481 C C . PRO A 1 197 ? 18.306 14.170 -8.721 1.00 66.81 197 PRO A C 1
ATOM 1483 O O . PRO A 1 197 ? 18.847 15.045 -8.042 1.00 66.81 197 PRO A O 1
ATOM 1486 N N . ASP A 1 198 ? 18.973 13.357 -9.536 1.00 65.81 198 ASP A N 1
ATOM 1487 C CA . ASP A 1 198 ? 20.402 13.492 -9.793 1.00 65.81 198 ASP A CA 1
ATOM 1488 C C . ASP A 1 198 ? 20.644 14.852 -10.472 1.00 65.81 198 ASP A C 1
ATOM 1490 O O . ASP A 1 198 ? 20.064 15.082 -11.540 1.00 65.81 198 ASP A O 1
ATOM 1494 N N . PRO A 1 199 ? 21.427 15.772 -9.872 1.00 64.44 199 PRO A N 1
ATOM 1495 C CA . PRO A 1 199 ? 21.653 17.099 -10.443 1.00 64.44 199 PRO A CA 1
ATOM 1496 C C . PRO A 1 199 ? 22.318 17.050 -11.825 1.00 64.44 199 PRO A C 1
ATOM 1498 O O . PRO A 1 199 ? 22.202 18.017 -12.577 1.00 64.44 199 PRO A O 1
ATOM 1501 N N . ASP A 1 200 ? 22.964 15.931 -12.172 1.00 66.50 200 ASP A N 1
ATOM 1502 C CA . ASP A 1 200 ? 23.717 15.768 -13.415 1.00 66.50 200 ASP A CA 1
ATOM 1503 C C . ASP A 1 200 ? 22.934 15.039 -14.527 1.00 66.50 200 ASP A C 1
ATOM 1505 O O . ASP A 1 200 ? 23.450 14.880 -15.638 1.00 66.50 200 ASP A O 1
ATOM 1509 N N . MET A 1 201 ? 21.684 14.610 -14.288 1.00 43.22 201 MET A N 1
ATOM 1510 C CA . MET A 1 201 ? 20.854 14.042 -15.357 1.00 43.22 201 MET A CA 1
ATOM 1511 C C . MET A 1 201 ? 20.108 15.138 -16.135 1.00 43.22 201 MET A C 1
ATOM 1513 O O . MET A 1 201 ? 19.294 15.856 -15.548 1.00 43.22 201 MET A O 1
ATOM 1517 N N . PRO A 1 202 ? 20.300 15.244 -17.465 1.00 42.44 202 PRO A N 1
ATOM 1518 C CA . PRO A 1 202 ? 19.488 16.131 -18.283 1.00 42.44 202 PRO A CA 1
ATOM 1519 C C . PRO A 1 202 ? 18.025 15.675 -18.228 1.00 42.44 202 PRO A C 1
ATOM 1521 O O . PRO A 1 202 ? 17.713 14.500 -18.432 1.00 42.44 202 PRO A O 1
ATOM 1524 N N . THR A 1 203 ? 17.127 16.610 -17.927 1.00 41.31 203 THR A N 1
ATOM 1525 C CA . THR A 1 203 ? 15.683 16.394 -18.051 1.00 41.31 203 THR A CA 1
ATOM 1526 C C . THR A 1 203 ? 15.328 16.281 -19.540 1.00 41.31 203 THR A C 1
ATOM 1528 O O . THR A 1 203 ? 15.889 17.038 -20.337 1.00 41.31 203 THR A O 1
ATOM 1531 N N . PRO A 1 204 ? 14.482 15.311 -19.935 1.00 39.16 204 PRO A N 1
ATOM 1532 C CA . PRO A 1 204 ? 14.062 15.139 -21.325 1.00 39.16 204 PRO A CA 1
ATOM 1533 C C . PRO A 1 204 ? 13.197 16.298 -21.832 1.00 39.16 204 PRO A C 1
ATOM 1535 O O . PRO A 1 204 ? 12.479 16.912 -21.007 1.00 39.16 204 PRO A O 1
#

pLDDT: mean 81.95, std 13.9, range [39.16, 97.5]

Organism: NCBI:txid48

Foldseek 3Di:
DDDQDDLVLLLVVVVPPDDPVNVVVVVNLVVPVNPVVNVVSVVVNVQVVLVVVQCVVDVVVVVVQVLLLVLLVQQPDFDPKWKKKWKDQPDPCVVVPDDPPDTDIGTWDKSDEAEDADAAQIKIAMDIPDDPFDKWKKKDFVPDIFGDPNRMDHHHPPRPFMKIKIFGQQVPDGGPVSRSVRGNIMIIYTYGYDDDPDPPDDDD

Sequence (204 aa):
MAPPPHPALLDALVLAVDGEEQLAAWRSLLSQGGAEAWEQAARRRRQLDTLARFVRAQPWLAHLMLQARRLARRMHTPPAVGLEATLNLPGLGAMLGPSQEQPETVPLTWGRIEPRTLAPGTRVRLRLQTTLEPIALFFVRSGQSGPLPGGTWDLEPGEAPVLLLACTGAQGARHAEEAMGMATAVAGLVLLEAPPPDPDMPTP

Secondary structure (DSSP, 8-state):
-PPPPPHHHHHHHHTT---THHHHHHHHHHTTTHHHHHHHHHHHHHHHHHHHHHHHH-HHHHHHHHHHHHHHHH-SS--S--EEEEEE---THHHHS----PPEEEEE-TT-EEEEEE-TT-EEEEEES--SS-EEEEEEETTEEEE-GGGEEE--TT--SEEEEEEES-TT-SSHHHHHHH-SEEEEEEEEEPPPPPTTSPP-